Protein AF-A0A9B0T9U9-F1 (afdb_monomer_lite)

pLDDT: mean 72.86, std 25.34, range [30.44, 98.81]

Sequence (276 aa):
MPVQPPSKDTEEMEAEGDSAAEMNGEEEESEEERSGSQTESEEESSEMDDEDYERRRSECVSEMLDLEKQFSELKEKLFRERLSQLRLRLEEVGAERAPEYTEPLGGLQQSLKIRIQVAGIYKGFCLDVIRNKYECELQGAKQHLESEKLLLYDTLQGELQERIQRLEEDRQSLDISSEWWDDKLHARGSSRTWDSLPPSKRKKAPLVSGPYIVYMLQEIDILEDWTAIKKARAAVSPQKRKSDDWQGLCVGGSRQQQRHVLTTSQPDSPLLSAEC

Structure (mmCIF, N/CA/C/O backbone):
data_AF-A0A9B0T9U9-F1
#
_entry.id   AF-A0A9B0T9U9-F1
#
loop_
_atom_site.group_PDB
_atom_site.id
_atom_site.type_symbol
_atom_site.label_atom_id
_atom_site.label_alt_id
_atom_site.label_comp_id
_atom_site.label_asym_id
_atom_site.label_entity_id
_atom_site.label_seq_id
_atom_site.pdbx_PDB_ins_code
_atom_site.Cartn_x
_atom_site.Cartn_y
_atom_site.Cartn_z
_atom_site.occupancy
_atom_site.B_iso_or_equiv
_atom_site.auth_seq_id
_atom_site.auth_comp_id
_atom_site.auth_asym_id
_atom_site.auth_atom_id
_atom_site.pdbx_PDB_model_num
ATOM 1 N N . MET A 1 1 ? 18.845 -7.846 0.704 1.00 42.88 1 MET A N 1
ATOM 2 C CA . MET A 1 1 ? 18.994 -8.920 1.711 1.00 42.88 1 MET A CA 1
ATOM 3 C C . MET A 1 1 ? 17.672 -9.084 2.445 1.00 42.88 1 MET A C 1
ATOM 5 O O . MET A 1 1 ? 17.050 -8.060 2.700 1.00 42.88 1 MET A O 1
ATOM 9 N N . PRO A 1 2 ? 17.209 -10.313 2.719 1.00 51.03 2 PRO A N 1
ATOM 10 C CA . PRO A 1 2 ? 15.943 -10.554 3.396 1.00 51.03 2 PRO A CA 1
ATOM 11 C C . PRO A 1 2 ? 16.152 -10.646 4.912 1.00 51.03 2 PRO A C 1
ATOM 13 O O . PRO A 1 2 ? 17.108 -11.272 5.364 1.00 51.03 2 PRO A O 1
ATOM 16 N N . VAL A 1 3 ? 15.227 -10.088 5.689 1.00 47.41 3 VAL A N 1
ATOM 17 C CA . VAL A 1 3 ? 15.024 -10.485 7.086 1.00 47.41 3 VAL A CA 1
ATOM 18 C C . VAL A 1 3 ? 13.564 -10.901 7.211 1.00 47.41 3 VAL A C 1
ATOM 20 O O . VAL A 1 3 ? 12.657 -10.093 7.026 1.00 47.41 3 VAL A O 1
ATOM 23 N N . GLN A 1 4 ? 13.358 -12.201 7.428 1.00 48.47 4 GLN A N 1
ATOM 24 C CA . GLN A 1 4 ? 12.099 -12.761 7.912 1.00 48.47 4 GLN A CA 1
ATOM 25 C C . GLN A 1 4 ? 11.868 -12.329 9.371 1.00 48.47 4 GLN A C 1
ATOM 27 O O . GLN A 1 4 ? 12.844 -12.173 10.107 1.00 48.47 4 GLN A O 1
ATOM 32 N N . PRO A 1 5 ? 10.608 -12.200 9.818 1.00 55.19 5 PRO A N 1
ATOM 33 C CA . PRO A 1 5 ? 10.278 -12.070 11.234 1.00 55.19 5 PRO A CA 1
ATOM 34 C C . PRO A 1 5 ? 10.285 -13.451 11.920 1.00 55.19 5 PRO A C 1
ATOM 36 O O . PRO A 1 5 ? 9.971 -14.446 11.256 1.00 55.19 5 PRO A O 1
ATOM 39 N N . PRO A 1 6 ? 10.589 -13.550 13.227 1.00 52.50 6 PRO A N 1
ATOM 40 C CA . PRO A 1 6 ? 10.358 -14.778 13.965 1.00 52.50 6 PRO A CA 1
ATOM 41 C C . PRO A 1 6 ? 8.890 -14.898 14.392 1.00 52.50 6 PRO A C 1
ATOM 43 O O . PRO A 1 6 ? 8.179 -13.918 14.623 1.00 52.50 6 PRO A O 1
ATOM 46 N N . SER A 1 7 ? 8.462 -16.151 14.432 1.00 40.12 7 SER A N 1
ATOM 47 C CA . SER A 1 7 ? 7.150 -16.675 14.781 1.00 40.12 7 SER A CA 1
ATOM 48 C C . SER A 1 7 ? 6.860 -16.659 16.286 1.00 40.12 7 SER A C 1
ATOM 50 O O . SER A 1 7 ? 7.767 -16.759 17.103 1.00 40.12 7 SER A O 1
ATOM 52 N N . LYS A 1 8 ? 5.554 -16.573 16.572 1.00 45.25 8 LYS A N 1
ATOM 53 C CA . LYS A 1 8 ? 4.817 -16.850 17.817 1.00 45.25 8 LYS A CA 1
ATOM 54 C C . LYS A 1 8 ? 5.384 -17.966 18.702 1.00 45.25 8 LYS A C 1
ATOM 56 O O . LYS A 1 8 ? 5.626 -19.042 18.174 1.00 45.25 8 LYS A O 1
ATOM 61 N N . ASP A 1 9 ? 5.320 -17.716 20.011 1.00 36.19 9 ASP A N 1
ATOM 62 C CA . ASP A 1 9 ? 4.784 -18.600 21.062 1.00 36.19 9 ASP A CA 1
ATOM 63 C C . ASP A 1 9 ? 4.010 -17.654 22.023 1.00 36.19 9 ASP A C 1
ATOM 65 O O . ASP A 1 9 ? 4.580 -16.668 22.477 1.00 36.19 9 ASP A O 1
ATOM 69 N N . THR A 1 10 ? 2.672 -17.594 22.072 1.00 45.69 10 THR A N 1
ATOM 70 C CA . THR A 1 10 ? 1.731 -18.432 22.851 1.00 45.69 10 THR A CA 1
ATOM 71 C C . THR A 1 10 ? 2.250 -18.902 24.204 1.00 45.69 10 THR A C 1
ATOM 73 O O . THR A 1 10 ? 2.614 -20.060 24.328 1.00 45.69 10 THR A O 1
ATOM 76 N N . GLU A 1 11 ? 2.161 -18.035 25.215 1.00 38.88 11 GLU A N 1
ATOM 77 C CA . GLU A 1 11 ? 1.792 -18.439 26.576 1.00 38.88 11 GLU A CA 1
ATOM 78 C C . GLU A 1 11 ? 0.805 -17.414 27.155 1.00 38.88 11 GLU A C 1
ATOM 80 O O . GLU A 1 11 ? 1.047 -16.208 27.183 1.00 38.88 11 GLU A O 1
ATOM 85 N N . GLU A 1 12 ? -0.363 -17.932 27.517 1.00 46.44 12 GLU A N 1
ATOM 86 C CA . GLU A 1 12 ? -1.408 -17.278 28.289 1.00 46.44 12 GLU A CA 1
ATOM 87 C C . GLU A 1 12 ? -0.956 -17.208 29.751 1.00 46.44 12 GLU A C 1
ATOM 89 O O . GLU A 1 12 ? -0.551 -18.229 30.296 1.00 46.44 12 GLU A O 1
ATOM 94 N N . MET A 1 13 ? -1.069 -16.045 30.395 1.00 41.47 13 MET A N 1
ATOM 95 C CA . MET A 1 13 ? -1.388 -15.943 31.825 1.00 41.47 13 MET A CA 1
ATOM 96 C C . MET A 1 13 ? -1.733 -14.489 32.164 1.00 41.47 13 MET A C 1
ATOM 98 O O . MET A 1 13 ? -0.868 -13.626 32.291 1.00 41.47 13 MET A O 1
ATOM 102 N N . GLU A 1 14 ? -3.033 -14.227 32.287 1.00 42.94 14 GLU A N 1
ATOM 103 C CA . GLU A 1 14 ? -3.563 -13.077 33.012 1.00 42.94 14 GLU A CA 1
ATOM 104 C C . GLU A 1 14 ? -3.467 -13.356 34.517 1.00 42.94 14 GLU A C 1
ATOM 106 O O . GLU A 1 14 ? -3.923 -14.406 34.969 1.00 42.94 14 GLU A O 1
ATOM 111 N N . ALA A 1 15 ? -2.911 -12.422 35.291 1.00 40.62 15 ALA A N 1
ATOM 112 C CA . ALA A 1 15 ? -3.127 -12.324 36.736 1.00 40.62 15 ALA A CA 1
ATOM 113 C C . ALA A 1 15 ? -2.646 -10.953 37.248 1.00 40.62 15 ALA A C 1
ATOM 115 O O . ALA A 1 15 ? -1.583 -10.843 37.850 1.00 40.62 15 ALA A O 1
ATOM 116 N N . GLU A 1 16 ? -3.431 -9.900 37.017 1.00 44.31 16 GLU A N 1
ATOM 117 C CA . GLU A 1 16 ? -3.400 -8.714 37.883 1.00 44.31 16 GLU A CA 1
ATOM 118 C C . GLU A 1 16 ? -4.578 -8.830 38.853 1.00 44.31 16 GLU A C 1
ATOM 120 O O . GLU A 1 16 ? -5.738 -8.633 38.490 1.00 44.31 16 GLU A O 1
ATOM 125 N N . GLY A 1 17 ? -4.262 -9.241 40.079 1.00 37.59 17 GLY A N 1
ATOM 126 C CA . GLY A 1 17 ? -5.168 -9.300 41.216 1.00 37.59 17 GLY A CA 1
ATOM 127 C C . GLY A 1 17 ? -4.555 -8.515 42.365 1.00 37.59 17 GLY A C 1
ATOM 128 O O . GLY A 1 17 ? -3.739 -9.036 43.118 1.00 37.59 17 GLY A O 1
ATOM 129 N N . ASP A 1 18 ? -4.937 -7.249 42.450 1.00 37.16 18 ASP A N 1
ATOM 130 C CA . ASP A 1 18 ? -4.783 -6.382 43.611 1.00 37.16 18 ASP A CA 1
ATOM 131 C C . ASP A 1 18 ? -5.657 -6.915 44.759 1.00 37.16 18 ASP A C 1
ATOM 133 O O . ASP A 1 18 ? -6.859 -7.100 44.555 1.00 37.16 18 ASP A O 1
ATOM 137 N N . SER A 1 19 ? -5.072 -7.220 45.926 1.00 36.84 19 SER A N 1
ATOM 138 C CA . SER A 1 19 ? -5.598 -6.853 47.260 1.00 36.84 19 SER A CA 1
ATOM 139 C C . SER A 1 19 ? -4.939 -7.597 48.438 1.00 36.84 19 SER A C 1
ATOM 141 O O . SER A 1 19 ? -4.747 -8.809 48.428 1.00 36.84 19 SER A O 1
ATOM 143 N N . ALA A 1 20 ? -4.699 -6.804 49.489 1.00 37.38 20 ALA A N 1
ATOM 144 C CA . ALA A 1 20 ? -4.684 -7.146 50.916 1.00 37.38 20 ALA A CA 1
ATOM 145 C C . ALA A 1 20 ? -3.566 -8.065 51.453 1.00 37.38 20 ALA A C 1
ATOM 147 O O . ALA A 1 20 ? -3.723 -9.270 51.627 1.00 37.38 20 ALA A O 1
ATOM 148 N N . ALA A 1 21 ? -2.462 -7.433 51.861 1.00 37.66 21 ALA A N 1
ATOM 149 C CA . ALA A 1 21 ? -1.583 -7.963 52.897 1.00 37.66 21 ALA A CA 1
ATOM 150 C C . ALA A 1 21 ? -2.302 -7.883 54.258 1.00 37.66 21 ALA A C 1
ATOM 152 O O . ALA A 1 21 ? -2.383 -6.814 54.863 1.00 37.66 21 ALA A O 1
ATOM 153 N N . GLU A 1 22 ? -2.852 -9.006 54.716 1.00 40.38 22 GLU A N 1
ATOM 154 C CA . GLU A 1 22 ? -3.359 -9.168 56.079 1.00 40.38 22 GLU A CA 1
ATOM 155 C C . GLU A 1 22 ? -2.189 -9.303 57.067 1.00 40.38 22 GLU A C 1
ATOM 157 O O . GLU A 1 22 ? -1.256 -10.085 56.865 1.00 40.38 22 GLU A O 1
ATOM 162 N N . MET A 1 23 ? -2.245 -8.505 58.137 1.00 40.72 23 MET A N 1
ATOM 163 C CA . MET A 1 23 ? -1.375 -8.590 59.307 1.00 40.72 23 MET A CA 1
ATOM 164 C C . MET A 1 23 ? -1.581 -9.932 60.012 1.00 40.72 23 MET A C 1
ATOM 166 O O . MET A 1 23 ? -2.637 -10.169 60.591 1.00 40.72 23 MET A O 1
ATOM 170 N N . ASN A 1 24 ? -0.550 -10.771 60.039 1.00 35.12 24 ASN A N 1
ATOM 171 C CA . ASN A 1 24 ? -0.479 -11.895 60.964 1.00 35.12 24 ASN A CA 1
ATOM 172 C C . ASN A 1 24 ? 0.176 -11.390 62.261 1.00 35.12 24 ASN A C 1
ATOM 174 O O . ASN A 1 24 ? 1.395 -11.240 62.328 1.00 35.12 24 ASN A O 1
ATOM 178 N N . GLY A 1 25 ? -0.652 -11.006 63.233 1.00 36.59 25 GLY A N 1
ATOM 179 C CA . GLY A 1 25 ? -0.223 -10.652 64.584 1.00 36.59 25 GLY A CA 1
ATOM 180 C C . GLY A 1 25 ? 0.009 -11.922 65.392 1.00 36.59 25 GLY A C 1
ATOM 181 O O . GLY A 1 25 ? -0.940 -12.600 65.771 1.00 36.59 25 GLY A O 1
ATOM 182 N N . GLU A 1 26 ? 1.276 -12.246 65.612 1.00 39.62 26 GLU A N 1
ATOM 183 C CA . GLU A 1 26 ? 1.722 -13.252 66.570 1.00 39.62 26 GLU A CA 1
ATOM 184 C C . GLU A 1 26 ? 1.532 -12.676 67.983 1.00 39.62 26 GLU A C 1
ATOM 186 O O . GLU A 1 26 ? 2.149 -11.666 68.322 1.00 39.62 26 GLU A O 1
ATOM 191 N N . GLU A 1 27 ? 0.675 -13.288 68.802 1.00 39.06 27 GLU A N 1
ATOM 192 C CA . GLU A 1 27 ? 0.626 -13.011 70.241 1.00 39.06 27 GLU A CA 1
ATOM 193 C C . GLU A 1 27 ? 1.085 -14.253 71.010 1.00 39.06 27 GLU A C 1
ATOM 195 O O . GLU A 1 27 ? 0.471 -15.319 70.971 1.00 39.06 27 GLU A O 1
ATOM 200 N N . GLU A 1 28 ? 2.237 -14.068 71.649 1.00 43.47 28 GLU A N 1
ATOM 201 C CA . GLU A 1 28 ? 2.960 -14.972 72.532 1.00 43.47 28 GLU A CA 1
ATOM 202 C C . GLU A 1 28 ? 2.156 -15.328 73.791 1.00 43.47 28 GLU A C 1
ATOM 204 O O . GLU A 1 28 ? 1.554 -14.472 74.446 1.00 43.47 28 GLU A O 1
ATOM 209 N N . GLU A 1 29 ? 2.225 -16.604 74.165 1.00 44.62 29 GLU A N 1
ATOM 210 C CA . GLU A 1 29 ? 1.773 -17.129 75.448 1.00 44.62 29 GLU A CA 1
ATOM 211 C C . GLU A 1 29 ? 2.592 -16.505 76.592 1.00 44.62 29 GLU A C 1
ATOM 213 O O . GLU A 1 29 ? 3.810 -16.652 76.664 1.00 44.62 29 GLU A O 1
ATOM 218 N N . SER A 1 30 ? 1.925 -15.808 77.514 1.00 45.62 30 SER A N 1
ATOM 219 C CA . SER A 1 30 ? 2.515 -15.400 78.793 1.00 45.62 30 SER A CA 1
ATOM 220 C C . SER A 1 30 ? 1.913 -16.230 79.916 1.00 45.62 30 SER A C 1
ATOM 222 O O . SER A 1 30 ? 0.747 -16.062 80.277 1.00 45.62 30 SER A O 1
ATOM 224 N N . GLU A 1 31 ? 2.732 -17.126 80.459 1.00 42.38 31 GLU A N 1
ATOM 225 C CA . GLU A 1 31 ? 2.449 -17.846 81.690 1.00 42.38 31 GLU A CA 1
ATOM 226 C C . GLU A 1 31 ? 2.751 -17.005 82.943 1.00 42.38 31 GLU A C 1
ATOM 228 O O . GLU A 1 31 ? 3.579 -16.093 82.948 1.00 42.38 31 GLU A O 1
ATOM 233 N N . GLU A 1 32 ? 2.098 -17.450 84.014 1.00 43.19 32 GLU A N 1
ATOM 234 C CA . GLU A 1 32 ? 2.469 -17.363 85.425 1.00 43.19 32 GLU A CA 1
ATOM 235 C C . GLU A 1 32 ? 1.871 -16.275 86.344 1.00 43.19 32 GLU A C 1
ATOM 237 O O . GLU A 1 32 ? 2.136 -15.075 86.282 1.00 43.19 32 GLU A O 1
ATOM 242 N N . GLU A 1 33 ? 1.159 -16.843 87.331 1.00 45.47 33 GLU A N 1
ATOM 243 C CA . GLU A 1 33 ? 1.196 -16.538 88.763 1.00 45.47 33 GLU A CA 1
ATOM 244 C C . GLU A 1 33 ? 0.390 -15.332 89.262 1.00 45.47 33 GLU A C 1
ATOM 246 O O . GLU A 1 33 ? 0.851 -14.190 89.307 1.00 45.47 33 GLU A O 1
ATOM 251 N N . ARG A 1 34 ? -0.780 -15.634 89.849 1.00 46.34 34 ARG A N 1
ATOM 252 C CA . ARG A 1 34 ? -1.236 -14.936 91.059 1.00 46.34 34 ARG A CA 1
ATOM 253 C C . ARG A 1 34 ? -2.180 -15.776 91.929 1.00 46.34 34 ARG A C 1
ATOM 255 O O . ARG A 1 34 ? -3.365 -15.898 91.662 1.00 46.34 34 ARG A O 1
ATOM 262 N N . SER A 1 35 ? -1.591 -16.278 93.016 1.00 47.25 35 SER A N 1
ATOM 263 C CA . SER A 1 35 ? -2.027 -16.120 94.413 1.00 47.25 35 SER A CA 1
ATOM 264 C C . SER A 1 35 ? -3.471 -16.486 94.782 1.00 47.25 35 SER A C 1
ATOM 266 O O . SER A 1 35 ? -4.431 -15.794 94.454 1.00 47.25 35 SER A O 1
ATOM 268 N N . GLY A 1 36 ? -3.586 -17.541 95.593 1.00 53.44 36 GLY A N 1
ATOM 269 C CA . GLY A 1 36 ? -4.822 -17.934 96.248 1.00 53.44 36 GLY A CA 1
ATOM 270 C C . GLY A 1 36 ? -5.353 -16.892 97.234 1.00 53.44 36 GLY A C 1
ATOM 271 O O . GLY A 1 36 ? -4.622 -16.327 98.047 1.00 53.44 36 GLY A O 1
ATOM 272 N N . SER A 1 37 ? -6.671 -16.731 97.212 1.00 45.06 37 SER A N 1
ATOM 273 C CA . SER A 1 37 ? -7.447 -16.260 98.349 1.00 45.06 37 SER A CA 1
ATOM 274 C C . SER A 1 37 ? -8.767 -17.027 98.362 1.00 45.06 37 SER A C 1
ATOM 276 O O . SER A 1 37 ? -9.649 -16.800 97.540 1.00 45.06 37 SER A O 1
ATOM 278 N N . GLN A 1 38 ? -8.859 -18.002 99.268 1.00 53.00 38 GLN A N 1
ATOM 279 C CA . GLN A 1 38 ? -10.140 -18.467 99.782 1.00 53.00 38 GLN A CA 1
ATOM 280 C C . GLN A 1 38 ? -10.715 -17.325 100.619 1.00 53.00 38 GLN A C 1
ATOM 28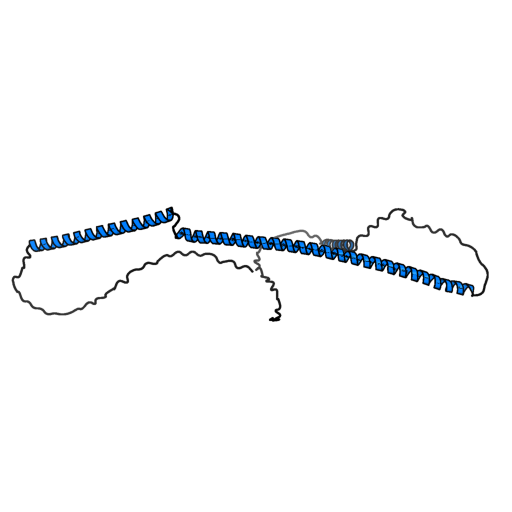2 O O . GLN A 1 38 ? -10.263 -17.075 101.735 1.00 53.00 38 GLN A O 1
ATOM 287 N N . THR A 1 39 ? -11.706 -16.645 100.063 1.00 48.78 39 THR A N 1
ATOM 288 C CA . THR A 1 39 ? -12.697 -15.894 100.825 1.00 48.78 39 THR A CA 1
ATOM 289 C C . THR A 1 39 ? -14.053 -16.274 100.263 1.00 48.78 39 THR A C 1
ATOM 291 O O . THR A 1 39 ? -14.495 -15.761 99.240 1.00 48.78 39 THR A O 1
ATOM 294 N N . GLU A 1 40 ? -14.671 -17.242 100.924 1.00 53.53 40 GLU A N 1
ATOM 295 C CA . GLU A 1 40 ? -16.110 -17.438 100.939 1.00 53.53 40 GLU A CA 1
ATOM 296 C C . GLU A 1 40 ? -16.795 -16.125 101.351 1.00 53.53 40 GLU A C 1
ATOM 298 O O . GLU A 1 40 ? -16.838 -15.749 102.520 1.00 53.53 40 GLU A O 1
ATOM 303 N N . SER A 1 41 ? -17.263 -15.393 100.341 1.00 43.97 41 SER A N 1
ATOM 304 C CA . SER A 1 41 ? -18.265 -14.342 100.462 1.00 43.97 41 SER A CA 1
ATOM 305 C C . SER A 1 41 ? -19.515 -14.832 99.749 1.00 43.97 41 SER A C 1
ATOM 307 O O . SER A 1 41 ? -19.583 -14.904 98.521 1.00 43.97 41 SER A O 1
ATOM 309 N N . GLU A 1 42 ? -20.444 -15.254 100.589 1.00 46.03 42 GLU A N 1
ATOM 310 C CA . GLU A 1 42 ? -21.829 -15.568 100.308 1.00 46.03 42 GLU A CA 1
ATOM 311 C C . GLU A 1 42 ? -22.494 -14.444 99.494 1.00 46.03 42 GLU A C 1
ATOM 313 O O . GLU A 1 42 ? -22.273 -13.261 99.742 1.00 46.03 42 GLU A O 1
ATOM 318 N N . GLU A 1 43 ? -23.332 -14.860 98.545 1.00 47.75 43 GLU A N 1
ATOM 319 C CA . GLU A 1 43 ? -24.490 -14.102 98.066 1.00 47.75 43 GLU A CA 1
ATOM 320 C C . GLU A 1 43 ? -24.224 -12.759 97.360 1.00 47.75 43 GLU A C 1
ATOM 322 O O . GLU A 1 43 ? -24.564 -11.685 97.840 1.00 47.75 43 GLU A O 1
ATOM 327 N N . GLU A 1 44 ? -23.781 -12.843 96.105 1.00 46.00 44 GLU A N 1
ATOM 328 C CA . GLU A 1 44 ? -24.287 -11.947 95.056 1.00 46.00 44 GLU A CA 1
ATOM 329 C C . GLU A 1 44 ? -24.646 -12.786 93.823 1.00 46.00 44 GLU A C 1
ATOM 331 O O . GLU A 1 44 ? -24.074 -12.679 92.740 1.00 46.00 44 GLU A O 1
ATOM 336 N N . SER A 1 45 ? -25.607 -13.695 94.010 1.00 49.75 45 SER A N 1
ATOM 337 C CA . SER A 1 45 ? -26.395 -14.222 92.898 1.00 49.75 45 SER A CA 1
ATOM 338 C C . SER A 1 45 ? -27.221 -13.058 92.358 1.00 49.75 45 SER A C 1
ATOM 340 O O . SER A 1 45 ? -28.374 -12.882 92.744 1.00 49.75 45 SER A O 1
ATOM 342 N N . SER A 1 46 ? -26.605 -12.216 91.523 1.00 50.50 46 SER A N 1
ATOM 343 C CA . SER A 1 46 ? -27.335 -11.272 90.685 1.00 50.50 46 SER A CA 1
ATOM 344 C C . SER A 1 46 ? -28.144 -12.102 89.695 1.00 50.50 46 SER A C 1
ATOM 346 O O . SER A 1 46 ? -27.678 -12.521 88.638 1.00 50.50 46 SER A O 1
ATOM 348 N N . GLU A 1 47 ? -29.354 -12.436 90.123 1.00 55.16 47 GLU A N 1
ATOM 349 C CA . GLU A 1 47 ? -30.455 -12.874 89.287 1.00 55.16 47 GLU A CA 1
ATOM 350 C C . GLU A 1 47 ? -30.631 -11.777 88.232 1.00 55.16 47 GLU A C 1
ATOM 352 O O . GLU A 1 47 ? -31.276 -10.759 88.474 1.00 55.16 47 GLU A O 1
ATOM 357 N N . MET A 1 48 ? -29.909 -11.898 87.110 1.00 61.91 48 MET A N 1
ATOM 358 C CA . MET A 1 48 ? -30.200 -11.086 85.941 1.00 61.91 48 MET A CA 1
ATOM 359 C C . MET A 1 48 ? -31.641 -11.394 85.605 1.00 61.91 48 MET A C 1
ATOM 361 O O . MET A 1 48 ? -31.967 -12.536 85.290 1.00 61.91 48 MET A O 1
ATOM 365 N N . ASP A 1 49 ? -32.467 -10.370 85.748 1.00 76.31 49 ASP A N 1
ATOM 366 C CA . ASP A 1 49 ? -33.873 -10.418 85.421 1.00 76.31 49 ASP A CA 1
ATOM 367 C C . ASP A 1 49 ? -34.024 -11.020 84.017 1.00 76.31 49 ASP A C 1
ATOM 369 O O . ASP A 1 49 ? -33.291 -10.640 83.094 1.00 76.31 49 ASP A O 1
ATOM 373 N N . ASP A 1 50 ? -34.934 -11.979 83.844 1.00 83.75 50 ASP A N 1
ATOM 374 C CA . ASP A 1 50 ? -35.190 -12.607 82.541 1.00 83.75 50 ASP A CA 1
ATOM 375 C C . ASP A 1 50 ? -35.486 -11.526 81.476 1.00 83.75 50 ASP A C 1
ATOM 377 O O . ASP A 1 50 ? -35.109 -11.652 80.307 1.00 83.75 50 ASP A O 1
ATOM 381 N N . GLU A 1 51 ? -36.041 -10.390 81.908 1.00 88.44 51 GLU A N 1
ATOM 382 C CA . GLU A 1 51 ? -36.286 -9.200 81.094 1.00 88.44 51 GLU A CA 1
ATOM 383 C C . GLU A 1 51 ? -35.001 -8.534 80.565 1.00 88.44 51 GLU A C 1
ATOM 385 O O . GLU A 1 51 ? -34.989 -8.030 79.438 1.00 88.44 51 GLU A O 1
ATOM 390 N N . ASP A 1 52 ? -33.893 -8.548 81.312 1.00 91.25 52 ASP A N 1
ATOM 391 C CA . ASP A 1 52 ? -32.593 -8.047 80.842 1.00 91.25 52 ASP A CA 1
ATOM 392 C C . ASP A 1 52 ? -31.972 -8.986 79.794 1.00 91.25 52 ASP A C 1
ATOM 394 O O . ASP A 1 52 ? -31.346 -8.525 78.828 1.00 91.25 52 ASP A O 1
ATOM 398 N N . TYR A 1 53 ? -32.167 -10.301 79.942 1.00 90.62 53 TYR A N 1
ATOM 399 C CA . TYR A 1 53 ? -31.733 -11.290 78.952 1.00 90.62 53 TYR A CA 1
ATOM 400 C C . TYR A 1 53 ? -32.526 -11.157 77.645 1.00 90.62 53 TYR A C 1
ATOM 402 O O . TYR A 1 53 ? -31.952 -11.124 76.549 1.00 90.62 53 TYR A O 1
ATOM 410 N N . GLU A 1 54 ? -33.846 -11.015 77.749 1.00 93.88 54 GLU A N 1
ATOM 411 C CA . GLU A 1 54 ? -34.734 -10.797 76.610 1.00 93.88 54 GLU A CA 1
ATOM 412 C C . GLU A 1 54 ? -34.448 -9.469 75.905 1.00 93.88 54 GLU A C 1
ATOM 414 O O . GLU A 1 54 ? -34.421 -9.432 74.669 1.00 93.88 54 GLU A O 1
ATOM 419 N N . ARG A 1 55 ? -34.124 -8.408 76.659 1.00 95.94 55 ARG A N 1
ATOM 420 C CA . ARG A 1 55 ? -33.704 -7.116 76.098 1.00 95.94 55 ARG A CA 1
ATOM 421 C C . ARG A 1 55 ? -32.450 -7.263 75.239 1.00 95.94 55 ARG A C 1
ATOM 423 O O . ARG A 1 55 ? -32.497 -6.926 74.057 1.00 95.94 55 ARG A O 1
ATOM 430 N N . ARG A 1 56 ? -31.379 -7.871 75.762 1.00 94.88 56 ARG A N 1
ATOM 431 C CA . ARG A 1 56 ? -30.131 -8.107 75.002 1.00 94.88 56 ARG A CA 1
ATOM 432 C C . ARG A 1 56 ? -30.347 -8.965 73.760 1.00 94.88 56 ARG A C 1
ATOM 434 O O . ARG A 1 56 ? -29.777 -8.696 72.704 1.00 94.88 56 ARG A O 1
ATOM 441 N N . ARG A 1 57 ? -31.190 -9.997 73.860 1.00 96.25 57 ARG A N 1
ATOM 442 C CA . ARG A 1 57 ? -31.545 -10.836 72.710 1.00 96.25 57 ARG A CA 1
ATOM 443 C C . ARG A 1 57 ? -32.287 -10.030 71.644 1.00 96.25 57 ARG A C 1
ATOM 445 O O . ARG A 1 57 ? -32.006 -10.197 70.460 1.00 96.25 57 ARG A O 1
ATOM 452 N N . SER A 1 58 ? -33.213 -9.162 72.051 1.00 96.75 58 SER A N 1
ATOM 453 C CA . SER A 1 58 ? -33.961 -8.302 71.131 1.00 96.75 58 SER A CA 1
ATOM 454 C C . SER A 1 58 ? -33.071 -7.263 70.440 1.00 96.75 58 SER A C 1
ATOM 456 O O . SER A 1 58 ? -33.200 -7.077 69.233 1.00 96.75 58 SER A O 1
ATOM 458 N N . GLU A 1 59 ? -32.119 -6.669 71.164 1.00 97.50 59 GL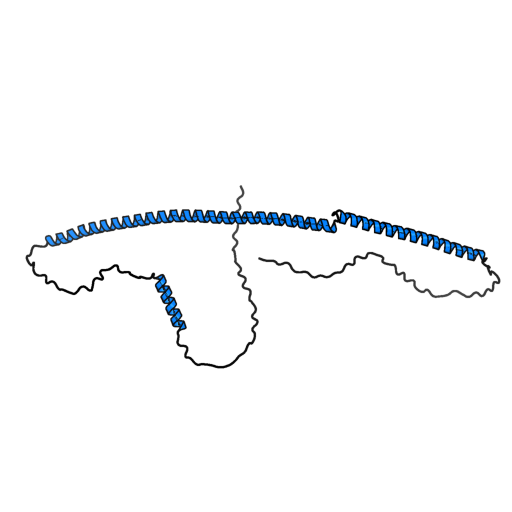U A N 1
ATOM 459 C CA . GLU A 1 59 ? -31.124 -5.731 70.629 1.00 97.50 59 GLU A CA 1
ATOM 460 C C . GLU A 1 59 ? -30.225 -6.420 69.597 1.00 97.50 59 GLU A C 1
ATOM 462 O O . GLU A 1 59 ? -30.124 -5.950 68.467 1.00 97.50 59 GLU A O 1
ATOM 467 N N . CYS A 1 60 ? -29.681 -7.599 69.923 1.00 97.50 60 CYS A N 1
ATOM 468 C CA . CYS A 1 60 ? -28.870 -8.389 68.993 1.00 97.50 60 CYS A CA 1
ATOM 469 C C . CYS A 1 60 ? -29.635 -8.737 67.705 1.00 97.50 60 CYS A C 1
ATOM 471 O O . CYS A 1 60 ? -29.112 -8.584 66.601 1.00 97.50 60 CYS A O 1
ATOM 473 N N . VAL A 1 61 ? -30.895 -9.172 67.820 1.00 97.94 61 VAL A N 1
ATOM 474 C CA . VAL A 1 61 ? -31.736 -9.455 66.645 1.00 97.94 61 VAL A CA 1
ATOM 475 C C . VAL A 1 61 ? -32.020 -8.178 65.850 1.00 97.94 61 VAL A C 1
ATOM 477 O O . VAL A 1 61 ? -31.992 -8.222 64.623 1.00 97.94 61 VAL A O 1
ATOM 480 N N . SER A 1 62 ? -32.262 -7.046 66.515 1.00 98.12 62 SER A N 1
ATOM 481 C CA . SER A 1 62 ? -32.473 -5.753 65.853 1.00 98.12 62 SER A CA 1
ATOM 482 C C . SER A 1 62 ? -31.242 -5.318 65.058 1.00 98.12 62 SER A C 1
ATOM 484 O O . SER A 1 62 ? -31.369 -4.966 63.889 1.00 98.12 62 SER A O 1
ATOM 486 N N . GLU A 1 63 ? -30.051 -5.406 65.650 1.00 98.12 63 GLU A N 1
ATOM 487 C CA . GLU A 1 63 ? -28.790 -5.079 64.976 1.00 98.12 63 GLU A CA 1
ATOM 488 C C . GLU A 1 63 ? -28.537 -5.992 63.771 1.00 98.12 63 GLU A C 1
ATOM 490 O O . GLU A 1 63 ? -28.153 -5.519 62.700 1.00 98.12 63 GLU A O 1
ATOM 495 N N . MET A 1 64 ? -28.809 -7.296 63.902 1.00 98.12 64 MET A N 1
ATOM 496 C CA . MET A 1 64 ? -28.710 -8.234 62.778 1.00 98.12 64 MET A CA 1
ATOM 497 C C . MET A 1 64 ? -29.689 -7.893 61.650 1.00 98.12 64 MET A C 1
ATOM 499 O O . MET A 1 64 ? -29.328 -7.993 60.479 1.00 98.12 64 MET A O 1
ATOM 503 N N . LEU A 1 65 ? -30.913 -7.469 61.974 1.00 98.19 65 LEU A N 1
ATOM 504 C CA . LEU A 1 65 ? -31.894 -7.044 60.972 1.00 98.19 65 LEU A CA 1
ATOM 505 C C . LEU A 1 65 ? -31.460 -5.762 60.254 1.00 98.19 65 LEU A C 1
ATOM 507 O O . LEU A 1 65 ? -31.619 -5.662 59.035 1.00 98.19 65 LEU A O 1
ATOM 511 N N . ASP A 1 66 ? -30.888 -4.803 60.981 1.00 98.56 66 ASP A N 1
ATOM 512 C CA . ASP A 1 66 ? -30.358 -3.573 60.394 1.00 98.56 66 ASP A CA 1
ATOM 513 C C . ASP A 1 66 ? -29.170 -3.861 59.465 1.00 98.56 66 ASP A C 1
ATOM 515 O O . ASP A 1 66 ? -29.108 -3.319 58.356 1.00 98.56 66 ASP A O 1
ATOM 519 N N . LEU A 1 67 ? -28.269 -4.768 59.858 1.00 98.50 67 LEU A N 1
ATOM 520 C CA . LEU A 1 67 ? -27.163 -5.222 59.011 1.00 98.50 67 LEU A CA 1
ATOM 521 C C . LEU A 1 67 ? -27.656 -5.963 57.767 1.00 98.50 67 LEU A C 1
ATOM 523 O O . LEU A 1 67 ? -27.227 -5.640 56.661 1.00 98.50 67 LEU A O 1
ATOM 527 N N . GLU A 1 68 ? -28.581 -6.913 57.910 1.00 98.44 68 GLU A N 1
ATOM 528 C CA . GLU A 1 68 ? -29.157 -7.648 56.776 1.00 98.44 68 GLU A CA 1
ATOM 529 C C . GLU A 1 68 ? -29.815 -6.682 55.780 1.00 98.44 68 GLU A C 1
ATOM 531 O O . GLU A 1 68 ? -29.629 -6.787 54.563 1.00 98.44 68 GLU A O 1
ATOM 536 N N . LYS A 1 69 ? -30.520 -5.664 56.288 1.00 98.56 69 LYS A N 1
ATOM 537 C CA . LYS A 1 69 ? -31.093 -4.606 55.456 1.00 98.56 69 LYS A CA 1
ATOM 538 C C . LYS A 1 69 ? -30.004 -3.847 54.697 1.00 98.56 69 LYS A C 1
ATOM 540 O O . LYS A 1 69 ? -30.108 -3.723 53.476 1.00 98.56 69 LYS A O 1
ATOM 545 N N . GLN A 1 70 ? -28.946 -3.396 55.370 1.00 98.56 70 GLN A N 1
ATOM 546 C CA . GLN A 1 70 ? -27.825 -2.709 54.717 1.00 98.56 70 GLN A CA 1
ATOM 547 C C . GLN A 1 70 ? -27.149 -3.587 53.654 1.00 98.56 70 GLN A C 1
ATOM 549 O O . GLN A 1 70 ? -26.899 -3.120 52.540 1.00 98.56 70 GLN A O 1
ATOM 554 N N . PHE A 1 71 ? -26.915 -4.868 53.949 1.00 98.69 71 PHE A N 1
ATOM 555 C CA . PHE A 1 71 ? -26.367 -5.832 52.995 1.00 98.69 71 PHE A CA 1
ATOM 556 C C . PHE A 1 71 ? -27.268 -6.001 51.772 1.00 98.69 71 PHE A C 1
ATOM 558 O O . PHE A 1 71 ? -26.778 -5.994 50.640 1.00 98.69 71 PHE A O 1
ATOM 565 N N . SER A 1 72 ? -28.582 -6.105 51.972 1.00 98.56 72 SER A N 1
ATOM 566 C CA . SER A 1 72 ? -29.542 -6.234 50.875 1.00 98.56 72 SER A CA 1
ATOM 567 C C . SER A 1 72 ? -29.555 -4.994 49.968 1.00 98.56 72 SER A C 1
ATOM 569 O O . SER A 1 72 ? -29.517 -5.124 48.741 1.00 98.56 72 SER A O 1
ATOM 571 N N . GLU A 1 73 ? -29.497 -3.792 50.550 1.00 98.56 73 GLU A N 1
ATOM 572 C CA . GLU A 1 73 ? -29.439 -2.530 49.808 1.00 98.56 73 GLU A CA 1
ATOM 573 C C . GLU A 1 73 ? -28.124 -2.383 49.032 1.00 98.56 73 GLU A C 1
ATOM 575 O O . GLU A 1 73 ? -28.127 -1.964 47.870 1.00 98.56 73 GLU A O 1
ATOM 580 N N . LEU A 1 74 ? -26.994 -2.738 49.651 1.00 98.69 74 LEU A N 1
ATOM 581 C CA . LEU A 1 74 ? -25.680 -2.731 49.006 1.00 98.69 74 LEU A CA 1
ATOM 582 C C . LEU A 1 74 ? -25.632 -3.715 47.836 1.00 98.69 74 LEU A C 1
ATOM 584 O O . LEU A 1 74 ? -25.188 -3.360 46.743 1.00 98.69 74 LEU A O 1
ATOM 588 N N . LYS A 1 75 ? -26.160 -4.923 48.032 1.00 98.56 75 LYS A N 1
ATOM 589 C CA . LYS A 1 75 ? -26.261 -5.947 46.993 1.00 98.56 75 LYS A CA 1
ATOM 590 C C . LYS A 1 75 ? -27.094 -5.454 45.810 1.00 98.56 75 LYS A C 1
ATOM 592 O O . LYS A 1 75 ? -26.667 -5.578 44.663 1.00 98.56 75 LYS A O 1
ATOM 597 N N . GLU A 1 76 ? -28.254 -4.849 46.062 1.00 98.62 76 GLU A N 1
ATOM 598 C CA . GLU A 1 76 ? -29.108 -4.314 44.997 1.00 98.62 76 GLU A CA 1
ATOM 599 C C . GLU A 1 76 ? -28.435 -3.155 44.242 1.00 98.62 76 GLU A C 1
ATOM 601 O O . GLU A 1 76 ? -28.545 -3.064 43.016 1.00 98.62 76 GLU A O 1
ATOM 606 N N . LYS A 1 77 ? -27.710 -2.274 44.945 1.00 98.62 77 LYS A N 1
ATOM 607 C CA . LYS A 1 77 ? -26.918 -1.198 44.323 1.00 98.62 77 LYS A CA 1
ATOM 608 C C . LYS A 1 77 ? -25.827 -1.764 43.413 1.00 98.62 77 LYS A C 1
ATOM 610 O O . LYS A 1 77 ? -25.761 -1.358 42.254 1.00 98.62 77 LYS A O 1
ATOM 615 N N . LEU A 1 78 ? -25.060 -2.749 43.885 1.00 98.62 78 LEU A N 1
ATOM 616 C CA . LEU A 1 78 ? -24.004 -3.405 43.110 1.00 98.62 78 LEU A CA 1
ATOM 617 C C . LEU A 1 78 ? -24.551 -4.035 41.819 1.00 98.62 78 LEU A C 1
ATOM 619 O O . LEU A 1 78 ? -24.005 -3.825 40.735 1.00 98.62 78 LEU A O 1
ATOM 623 N N . PHE A 1 79 ? -25.668 -4.766 41.904 1.00 98.69 79 PHE A N 1
ATOM 624 C CA . PHE A 1 79 ? -26.290 -5.362 40.719 1.00 98.69 79 PHE A CA 1
ATOM 625 C C . PHE A 1 79 ? -26.828 -4.310 39.745 1.00 98.69 79 PHE A C 1
ATOM 627 O O . PHE A 1 79 ? -26.660 -4.460 38.533 1.00 98.69 79 PHE A O 1
ATOM 634 N N . ARG A 1 80 ? -27.454 -3.237 40.246 1.00 98.75 80 ARG A N 1
ATOM 635 C CA . ARG A 1 80 ? -27.949 -2.137 39.403 1.00 98.75 80 ARG A CA 1
ATOM 636 C C . ARG A 1 80 ? -26.817 -1.418 38.679 1.00 98.75 80 ARG A C 1
ATOM 638 O O . ARG A 1 80 ? -26.954 -1.131 37.487 1.00 98.75 80 ARG A O 1
ATOM 645 N N . GLU A 1 81 ? -25.707 -1.165 39.361 1.00 98.69 81 GLU A N 1
ATOM 646 C CA . GLU A 1 81 ? -24.522 -0.570 38.751 1.00 98.69 81 GLU A CA 1
ATOM 647 C C . GLU A 1 81 ? -23.945 -1.496 37.679 1.00 98.69 81 GLU A C 1
ATOM 649 O O . GLU A 1 81 ? -23.786 -1.085 36.528 1.00 98.69 81 GLU A O 1
ATOM 654 N N . ARG A 1 82 ? -23.731 -2.776 38.009 1.00 98.62 82 ARG A N 1
ATOM 655 C CA . ARG A 1 82 ? -23.186 -3.748 37.059 1.00 98.62 82 ARG A CA 1
ATOM 656 C C . ARG A 1 82 ? -24.057 -3.889 35.813 1.00 98.62 82 ARG A C 1
ATOM 658 O O . ARG A 1 82 ? -23.542 -3.908 34.696 1.00 98.62 82 ARG A O 1
ATOM 665 N N . LEU A 1 83 ? -25.376 -3.949 35.982 1.00 98.62 83 LEU A N 1
ATOM 666 C CA . LEU A 1 83 ? -26.317 -3.999 34.865 1.00 98.62 83 LEU A CA 1
ATOM 667 C C . LEU A 1 83 ? -26.255 -2.727 34.008 1.00 98.62 83 LEU A C 1
ATOM 669 O O . LEU A 1 83 ? -26.357 -2.809 32.786 1.00 98.62 83 LEU A O 1
ATOM 673 N N . SER A 1 84 ? -26.066 -1.561 34.628 1.00 98.69 84 SER A N 1
ATOM 674 C CA . SER A 1 84 ? -25.930 -0.286 33.914 1.00 98.69 84 SER A CA 1
ATOM 675 C C . SER A 1 84 ? -24.637 -0.227 33.099 1.00 98.69 84 SER A C 1
ATOM 677 O O . SER A 1 84 ? -24.685 0.149 31.931 1.00 98.69 84 SER A O 1
ATOM 679 N N . GLN A 1 85 ? -23.511 -0.687 33.657 1.00 98.44 85 GLN A N 1
ATOM 680 C CA . GLN A 1 85 ? -22.244 -0.814 32.925 1.00 98.44 85 GLN A CA 1
ATOM 681 C C . GLN A 1 85 ? -22.393 -1.725 31.695 1.00 98.44 85 GLN A C 1
ATOM 683 O O . GLN A 1 85 ? -21.943 -1.381 30.605 1.00 98.44 85 GLN A O 1
ATOM 688 N N . LEU A 1 86 ? -23.056 -2.877 31.852 1.00 98.31 86 LEU A N 1
ATOM 689 C CA . LEU A 1 86 ? -23.285 -3.816 30.748 1.00 98.31 86 LEU A CA 1
ATOM 690 C C . LEU A 1 86 ? -24.197 -3.230 29.666 1.00 98.31 86 LEU A C 1
ATOM 692 O O . LEU A 1 86 ? -23.921 -3.400 28.481 1.00 98.31 86 LEU A O 1
ATOM 696 N N . ARG A 1 87 ? -25.261 -2.521 30.057 1.00 98.25 87 ARG A N 1
ATOM 697 C CA . ARG A 1 87 ? -26.147 -1.824 29.114 1.00 98.25 87 ARG A CA 1
ATOM 698 C C . ARG A 1 87 ? -25.404 -0.747 28.330 1.00 98.25 87 ARG A C 1
ATOM 700 O O . ARG A 1 87 ? -25.609 -0.655 27.127 1.00 98.25 87 ARG A O 1
ATOM 707 N N . LEU A 1 88 ? -24.535 0.022 28.990 1.00 97.94 88 LEU A N 1
ATOM 708 C CA . LEU A 1 88 ? -23.719 1.038 28.327 1.00 97.94 88 LEU A CA 1
ATOM 709 C C . LEU A 1 88 ? -22.790 0.408 27.283 1.00 97.94 88 LEU A C 1
ATOM 711 O O . LEU A 1 88 ? -22.818 0.824 26.132 1.00 97.94 88 LEU A O 1
ATOM 715 N N . ARG A 1 89 ? -22.045 -0.643 27.652 1.00 97.06 89 ARG A N 1
ATOM 716 C CA . ARG A 1 89 ? -21.172 -1.358 26.705 1.00 97.06 89 ARG A CA 1
ATOM 717 C C . ARG A 1 89 ? -21.950 -1.944 25.527 1.00 97.06 89 ARG A C 1
ATOM 719 O O . ARG A 1 89 ? -21.499 -1.866 24.391 1.00 97.06 89 ARG A O 1
ATOM 726 N N . LEU A 1 90 ? -23.133 -2.509 25.778 1.00 97.75 90 LEU A N 1
ATOM 727 C CA . LEU A 1 90 ? -23.992 -3.033 24.715 1.00 97.75 90 LEU A CA 1
ATOM 728 C C . LEU A 1 90 ? -24.439 -1.928 23.745 1.00 97.75 90 LEU A C 1
ATOM 730 O O . LEU A 1 90 ? -24.432 -2.146 22.537 1.00 97.75 90 LEU A O 1
ATOM 734 N N . GLU A 1 91 ? -24.793 -0.750 24.261 1.00 98.12 91 GLU A N 1
ATOM 735 C CA . GLU A 1 91 ? -25.150 0.418 23.448 1.00 98.12 91 GLU A CA 1
ATOM 736 C C . GLU A 1 91 ? -23.949 0.935 22.641 1.00 98.12 91 GLU A C 1
ATOM 738 O O . GLU A 1 91 ? -24.086 1.251 21.464 1.00 98.12 91 GLU A O 1
ATOM 743 N N . GLU A 1 92 ? -22.752 0.988 23.233 1.00 97.69 92 GLU A N 1
ATOM 744 C CA . GLU A 1 92 ? -21.519 1.385 22.539 1.00 97.69 92 GLU A CA 1
ATOM 745 C C . GLU A 1 92 ? -21.181 0.444 21.381 1.00 97.69 92 GLU A C 1
ATOM 747 O O . GLU A 1 92 ? -20.822 0.909 20.296 1.00 97.69 92 GLU A O 1
ATOM 752 N N . VAL A 1 93 ? -21.331 -0.866 21.588 1.00 97.25 93 VAL A N 1
ATOM 753 C CA . VAL A 1 93 ? -21.159 -1.875 20.535 1.00 97.25 93 VAL A CA 1
ATOM 754 C C . VAL A 1 93 ? -22.247 -1.733 19.471 1.00 97.25 93 VAL A C 1
ATOM 756 O O . VAL A 1 93 ? -21.931 -1.692 18.284 1.00 97.25 93 VAL A O 1
ATOM 759 N N . GLY A 1 94 ? -23.515 -1.607 19.874 1.00 96.12 94 GLY A N 1
ATOM 760 C CA . GLY A 1 94 ? -24.647 -1.445 18.956 1.00 96.12 94 GLY A CA 1
ATOM 761 C C . GLY A 1 94 ? -24.578 -0.163 18.122 1.00 96.12 94 GLY A C 1
ATOM 762 O O . GLY A 1 94 ? -25.021 -0.148 16.978 1.00 96.12 94 GLY A O 1
ATOM 763 N N . ALA A 1 95 ? -23.975 0.892 18.667 1.00 97.50 95 ALA A N 1
ATOM 764 C CA . ALA A 1 95 ? -23.730 2.152 17.978 1.00 97.50 95 ALA A CA 1
ATOM 765 C C . ALA A 1 95 ? -22.384 2.200 17.232 1.00 97.50 95 ALA A C 1
ATOM 767 O O . ALA A 1 95 ? -22.003 3.275 16.766 1.00 97.50 95 ALA A O 1
ATOM 768 N N . GLU A 1 96 ? -21.657 1.080 17.149 1.00 95.62 96 GLU A N 1
ATOM 769 C CA . GLU A 1 96 ? -20.354 0.958 16.477 1.00 95.62 96 GLU A CA 1
ATOM 770 C C . GLU A 1 96 ? -19.280 1.929 17.013 1.00 95.62 96 GLU A C 1
ATOM 772 O O . GLU A 1 96 ? -18.376 2.347 16.291 1.00 95.62 96 GLU A O 1
ATOM 777 N N . ARG A 1 97 ? -19.365 2.306 18.294 1.00 95.94 97 ARG A N 1
ATOM 778 C CA . ARG A 1 97 ? -18.425 3.223 18.968 1.00 95.94 97 ARG A CA 1
ATOM 779 C C . ARG A 1 97 ? -17.516 2.539 19.983 1.00 95.94 97 ARG A C 1
ATOM 781 O O . ARG A 1 97 ? -16.690 3.211 20.593 1.00 95.94 97 ARG A O 1
ATOM 788 N N . ALA A 1 98 ? -17.658 1.230 20.170 1.00 97.12 98 ALA A N 1
ATOM 789 C CA . ALA A 1 98 ? -16.831 0.479 21.103 1.00 97.12 98 ALA A CA 1
ATOM 790 C C . ALA A 1 98 ? -15.330 0.610 20.734 1.00 97.12 98 ALA A C 1
ATOM 792 O O . ALA A 1 98 ? -14.934 0.251 19.613 1.00 97.12 98 ALA A O 1
ATOM 793 N N . PRO A 1 99 ? -14.483 1.144 21.637 1.00 95.50 99 PRO A N 1
ATOM 794 C CA . PRO A 1 99 ? -13.084 1.474 21.343 1.00 95.50 99 PRO A CA 1
ATOM 795 C C . PRO A 1 99 ? -12.261 0.233 20.983 1.00 95.50 99 PRO A C 1
ATOM 797 O O . PRO A 1 99 ? -11.492 0.254 20.025 1.00 95.50 99 PRO A O 1
ATOM 800 N N . GLU A 1 100 ? -12.528 -0.884 21.663 1.00 95.38 100 GLU A N 1
ATOM 801 C CA . GLU A 1 100 ? -11.900 -2.193 21.439 1.00 95.38 100 GLU A CA 1
ATOM 802 C C . GLU A 1 100 ? -11.996 -2.716 19.993 1.00 95.38 100 GLU A C 1
ATOM 804 O O . GLU A 1 100 ? -11.142 -3.489 19.562 1.00 95.38 100 GLU A O 1
ATOM 809 N N . TYR A 1 101 ? -12.987 -2.266 19.217 1.00 96.19 101 TYR A N 1
ATOM 810 C CA . TYR A 1 101 ? -13.138 -2.620 17.801 1.00 96.19 101 TYR A CA 1
ATOM 811 C C . TYR A 1 101 ? -12.766 -1.472 16.859 1.00 96.19 101 TYR A C 1
ATOM 813 O O . TYR A 1 101 ? -12.162 -1.694 15.805 1.00 96.19 101 TYR A O 1
ATOM 821 N N . THR A 1 102 ? -13.122 -0.241 17.225 1.00 97.75 102 THR A N 1
ATOM 822 C CA . THR A 1 102 ? -12.916 0.940 16.375 1.00 97.75 102 THR A CA 1
ATOM 823 C C . THR A 1 102 ? -11.447 1.334 16.248 1.00 97.75 102 THR A C 1
ATOM 825 O O . THR A 1 102 ? -11.024 1.721 15.157 1.00 97.75 102 THR A O 1
ATOM 828 N N . GLU A 1 103 ? -10.636 1.178 17.296 1.00 97.81 103 GLU A N 1
ATOM 829 C CA . GLU A 1 103 ? -9.199 1.462 17.228 1.00 97.81 103 GLU A CA 1
ATOM 830 C C . GLU A 1 103 ? -8.457 0.514 16.262 1.00 97.81 103 GLU A C 1
ATOM 832 O O . GLU A 1 103 ? -7.806 1.011 15.330 1.00 97.81 103 GLU A O 1
ATOM 837 N N . PRO A 1 104 ? -8.592 -0.831 16.364 1.00 98.12 104 PRO A N 1
ATOM 838 C CA . PRO A 1 104 ? -8.030 -1.744 15.369 1.00 98.12 104 PRO A CA 1
ATOM 839 C C . PRO A 1 104 ? -8.534 -1.477 13.947 1.00 98.12 104 PRO A C 1
ATOM 841 O O . PRO A 1 104 ? -7.756 -1.543 12.989 1.00 98.12 104 PRO A O 1
ATOM 844 N N . LEU A 1 105 ? -9.820 -1.138 13.793 1.00 97.69 105 LEU A N 1
ATOM 845 C CA . LEU A 1 105 ? -10.397 -0.778 12.498 1.00 97.69 105 LEU A CA 1
ATOM 846 C C . LEU A 1 105 ? -9.722 0.468 11.908 1.00 97.69 105 LEU A C 1
ATOM 848 O O . LEU A 1 105 ? -9.357 0.465 10.730 1.00 97.69 105 LEU A O 1
ATOM 852 N N . GLY A 1 106 ? -9.496 1.504 12.717 1.00 98.12 106 GLY A N 1
ATOM 853 C CA . GLY A 1 106 ? -8.762 2.701 12.312 1.00 98.12 106 GLY A CA 1
ATOM 854 C C . GLY A 1 106 ? -7.336 2.378 11.858 1.00 98.12 106 GLY A C 1
ATOM 855 O O . GLY A 1 106 ? -6.898 2.846 10.803 1.00 98.12 106 GLY A O 1
ATOM 856 N N . GLY A 1 107 ? -6.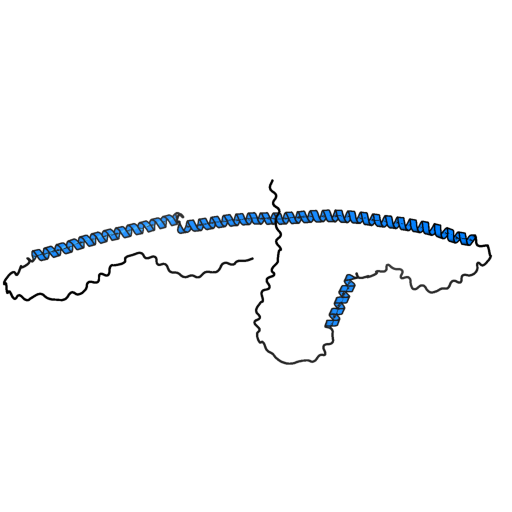633 1.505 12.585 1.00 98.38 107 GLY A N 1
ATOM 857 C CA . GLY A 1 107 ? -5.306 1.019 12.192 1.00 98.38 107 GLY A CA 1
ATOM 858 C C . GLY A 1 107 ? -5.311 0.289 10.842 1.00 98.38 107 GLY A C 1
ATOM 859 O O . GLY A 1 107 ? -4.467 0.549 9.977 1.00 98.38 107 GLY A O 1
ATOM 860 N N . LEU A 1 108 ? -6.301 -0.577 10.604 1.00 98.44 108 LEU A N 1
ATOM 861 C CA . LEU A 1 108 ? -6.469 -1.275 9.325 1.00 98.44 108 LEU A CA 1
ATOM 862 C C . LEU A 1 108 ? -6.766 -0.310 8.170 1.00 98.44 108 LEU A C 1
ATOM 864 O O . LEU A 1 108 ? -6.177 -0.441 7.094 1.00 98.44 108 LEU A O 1
ATOM 868 N N . GLN A 1 109 ? -7.627 0.685 8.386 1.00 98.50 109 GLN A N 1
ATOM 869 C CA . GLN A 1 109 ? -7.937 1.715 7.390 1.00 98.50 109 GLN A CA 1
ATOM 870 C C . GLN A 1 109 ? -6.697 2.540 7.018 1.00 98.50 109 GLN A C 1
ATOM 872 O O . GLN A 1 109 ? -6.455 2.810 5.837 1.00 98.50 109 GLN A O 1
ATOM 877 N N . GLN A 1 110 ? -5.867 2.894 8.001 1.00 98.69 110 GLN A N 1
ATOM 878 C CA . GLN A 1 110 ? -4.590 3.565 7.755 1.00 98.69 110 GLN A CA 1
ATOM 879 C C . GLN A 1 110 ? -3.631 2.674 6.955 1.00 98.69 110 GLN A C 1
ATOM 881 O O . GLN A 1 110 ? -3.063 3.125 5.958 1.00 98.69 110 GLN A O 1
ATOM 886 N N . SER A 1 111 ? -3.505 1.395 7.324 1.00 98.69 111 SER A N 1
ATOM 887 C CA . SER A 1 111 ? -2.681 0.424 6.591 1.00 98.69 111 SER A CA 1
ATOM 888 C C . SER A 1 111 ? -3.120 0.285 5.130 1.00 98.69 111 SER A C 1
ATOM 890 O O . SER A 1 111 ? -2.286 0.315 4.222 1.00 98.69 111 SER A O 1
ATOM 892 N N . LEU A 1 112 ? -4.430 0.207 4.880 1.00 98.62 112 LEU A N 1
ATOM 893 C CA . LEU A 1 112 ? -4.995 0.174 3.532 1.00 98.62 112 LEU A CA 1
ATOM 894 C C . LEU A 1 112 ? -4.603 1.420 2.729 1.00 98.62 112 LEU A C 1
ATOM 896 O O . LEU A 1 112 ? -4.120 1.299 1.601 1.00 98.62 112 LEU A O 1
ATOM 900 N N . LYS A 1 113 ? -4.760 2.613 3.314 1.00 98.81 113 LYS A N 1
ATOM 901 C CA . LYS A 1 113 ? -4.393 3.880 2.668 1.00 98.81 113 LYS A CA 1
ATOM 902 C C . LYS A 1 113 ? -2.913 3.908 2.287 1.00 98.81 113 LYS A C 1
ATOM 904 O O . LYS A 1 113 ? -2.586 4.261 1.154 1.00 98.81 113 LYS A O 1
ATOM 909 N N . ILE A 1 114 ? -2.033 3.480 3.193 1.00 98.75 114 ILE A N 1
ATOM 910 C CA . ILE A 1 114 ? -0.588 3.395 2.942 1.00 98.75 114 ILE A CA 1
ATOM 911 C C . ILE A 1 114 ? -0.299 2.411 1.803 1.00 98.75 114 ILE A C 1
ATOM 913 O O . ILE A 1 114 ? 0.433 2.752 0.876 1.00 98.75 114 ILE A O 1
ATOM 917 N N . ARG A 1 115 ? -0.904 1.216 1.808 1.00 98.75 115 ARG A N 1
ATOM 918 C CA . ARG A 1 115 ? -0.706 0.221 0.738 1.00 98.75 115 ARG A CA 1
ATOM 919 C C . ARG A 1 115 ? -1.108 0.758 -0.633 1.00 98.75 115 ARG A C 1
ATOM 921 O O . ARG A 1 115 ? -0.375 0.551 -1.596 1.00 98.75 115 ARG A O 1
ATOM 928 N N . ILE A 1 116 ? -2.233 1.468 -0.720 1.00 98.75 116 ILE A N 1
ATOM 929 C CA . ILE A 1 116 ? -2.688 2.094 -1.970 1.00 98.75 116 ILE A CA 1
ATOM 930 C C . ILE A 1 116 ? -1.682 3.152 -2.441 1.00 98.75 116 ILE A C 1
ATOM 932 O O . ILE A 1 116 ? -1.324 3.172 -3.618 1.00 98.75 116 ILE A O 1
ATOM 936 N N . GLN A 1 117 ? -1.190 4.003 -1.535 1.00 98.75 117 GLN A N 1
ATOM 937 C CA . GLN A 1 117 ? -0.194 5.026 -1.868 1.00 98.75 117 GLN A CA 1
ATOM 938 C C . GLN A 1 117 ? 1.112 4.407 -2.372 1.00 98.75 117 GLN A C 1
ATOM 940 O O . GLN A 1 117 ? 1.599 4.784 -3.437 1.00 98.75 117 GLN A O 1
ATOM 945 N N . VAL A 1 118 ? 1.644 3.415 -1.654 1.00 98.81 118 VAL A N 1
ATOM 946 C CA . VAL A 1 118 ? 2.869 2.703 -2.042 1.00 98.81 118 VAL A CA 1
ATOM 947 C C . VAL A 1 118 ? 2.696 2.021 -3.398 1.00 98.81 118 VAL A C 1
ATOM 949 O O . VAL A 1 118 ? 3.566 2.148 -4.256 1.00 98.81 118 VAL A O 1
ATOM 952 N N . ALA A 1 119 ? 1.562 1.355 -3.637 1.00 98.75 119 ALA A N 1
ATOM 953 C CA . ALA A 1 119 ? 1.265 0.742 -4.930 1.00 98.75 119 ALA A CA 1
ATOM 954 C C . ALA A 1 119 ? 1.191 1.782 -6.064 1.00 98.75 119 ALA A C 1
ATOM 956 O O . ALA A 1 119 ? 1.677 1.526 -7.167 1.00 98.75 119 ALA A O 1
ATOM 957 N N . GLY A 1 120 ? 0.630 2.965 -5.794 1.00 98.75 120 GLY A N 1
ATOM 958 C CA . GLY A 1 120 ? 0.594 4.081 -6.739 1.00 98.75 120 GLY A CA 1
ATOM 959 C C . GLY A 1 120 ? 1.990 4.589 -7.107 1.00 98.75 120 GLY A C 1
ATOM 960 O O . GLY A 1 120 ? 2.299 4.725 -8.290 1.00 98.75 120 GLY A O 1
ATOM 961 N N . ILE A 1 121 ? 2.851 4.800 -6.108 1.00 98.81 121 ILE A N 1
ATOM 962 C CA . ILE A 1 121 ? 4.247 5.220 -6.306 1.00 98.81 121 ILE A CA 1
ATOM 963 C C . ILE A 1 121 ? 5.022 4.154 -7.088 1.00 98.81 121 ILE A C 1
ATOM 965 O O . ILE A 1 121 ? 5.698 4.469 -8.065 1.00 98.81 121 ILE A O 1
ATOM 969 N N . TYR A 1 122 ? 4.878 2.884 -6.704 1.00 98.81 122 TYR A N 1
ATOM 970 C CA . TYR A 1 122 ? 5.522 1.765 -7.387 1.00 98.81 122 TYR A CA 1
ATOM 971 C C . TYR A 1 122 ? 5.119 1.692 -8.864 1.00 98.81 122 TYR A C 1
ATOM 973 O O . TYR A 1 122 ? 5.979 1.589 -9.736 1.00 98.81 122 TYR A O 1
ATOM 981 N N . LYS A 1 123 ? 3.820 1.831 -9.161 1.00 98.75 123 LYS A N 1
ATOM 982 C CA . LYS A 1 123 ? 3.323 1.908 -10.539 1.00 98.75 123 LYS A CA 1
ATOM 983 C C . LYS A 1 123 ? 3.960 3.072 -11.304 1.00 98.75 123 LYS A C 1
ATOM 985 O O . LYS A 1 123 ? 4.323 2.886 -12.462 1.00 98.75 123 LYS A O 1
ATOM 990 N N . GLY A 1 124 ? 4.104 4.237 -10.669 1.00 98.75 124 GLY A N 1
ATOM 991 C CA . GLY A 1 124 ? 4.808 5.390 -11.239 1.00 98.75 124 GLY A CA 1
ATOM 992 C C . GLY A 1 124 ? 6.231 5.030 -11.668 1.00 98.75 124 GLY A C 1
ATOM 993 O O . GLY A 1 124 ? 6.562 5.148 -12.844 1.00 98.75 124 GLY A O 1
ATOM 994 N N . PHE A 1 125 ? 7.021 4.454 -10.758 1.00 98.81 125 PHE A N 1
ATOM 995 C CA . PHE A 1 125 ? 8.382 4.016 -11.074 1.00 98.81 125 PHE A CA 1
ATOM 996 C C . PHE A 1 125 ? 8.440 2.959 -12.180 1.00 98.81 125 PHE A C 1
ATOM 998 O O . PHE A 1 125 ? 9.318 3.021 -13.037 1.00 98.81 125 PHE A O 1
ATOM 1005 N N . CYS A 1 126 ? 7.508 2.003 -12.214 1.00 98.75 126 CYS A N 1
ATOM 1006 C CA . CYS A 1 126 ? 7.451 1.031 -13.306 1.00 98.75 126 CYS A CA 1
ATOM 1007 C C . CYS A 1 126 ? 7.242 1.706 -14.669 1.00 98.75 126 CYS A C 1
ATOM 1009 O O . CYS A 1 126 ? 7.887 1.320 -15.643 1.00 98.75 126 CYS A O 1
ATOM 1011 N N . LEU A 1 127 ? 6.365 2.712 -14.744 1.00 98.81 127 LEU A N 1
ATOM 1012 C CA . LEU A 1 127 ? 6.129 3.464 -15.977 1.00 98.81 127 LEU A CA 1
ATOM 1013 C C . LEU A 1 127 ? 7.359 4.271 -16.393 1.00 98.81 127 LEU A C 1
ATOM 1015 O O . LEU A 1 127 ? 7.695 4.288 -17.576 1.00 98.81 127 LEU A O 1
ATOM 1019 N N . ASP A 1 128 ? 8.057 4.885 -15.442 1.00 98.81 128 ASP A N 1
ATOM 1020 C CA . ASP A 1 128 ? 9.275 5.643 -15.732 1.00 98.81 128 ASP A CA 1
ATOM 1021 C C . ASP A 1 128 ? 10.409 4.732 -16.212 1.00 98.81 128 ASP A C 1
ATOM 1023 O O . ASP A 1 128 ? 11.087 5.055 -17.182 1.00 98.81 128 ASP A O 1
ATOM 1027 N N . VAL A 1 129 ? 10.557 3.536 -15.635 1.00 98.81 129 VAL A N 1
ATOM 1028 C CA . VAL A 1 129 ? 11.510 2.531 -16.134 1.00 98.81 129 VAL A CA 1
ATOM 1029 C C . VAL A 1 129 ? 11.187 2.120 -17.572 1.00 98.81 129 VAL A C 1
ATOM 1031 O O . VAL A 1 129 ? 12.099 2.007 -18.390 1.00 98.81 129 VAL A O 1
ATOM 1034 N N . ILE A 1 130 ? 9.912 1.889 -17.896 1.00 98.81 130 ILE A N 1
ATOM 1035 C CA . ILE A 1 130 ? 9.494 1.540 -19.263 1.00 98.81 130 ILE A CA 1
ATOM 1036 C C . ILE A 1 130 ? 9.809 2.688 -20.226 1.00 98.81 130 ILE A C 1
ATOM 1038 O O . ILE A 1 130 ? 10.374 2.453 -21.292 1.00 98.81 130 ILE A O 1
ATOM 1042 N N . ARG A 1 131 ? 9.487 3.924 -19.835 1.00 98.81 131 ARG A N 1
ATOM 1043 C CA . ARG A 1 131 ? 9.756 5.122 -20.632 1.00 98.81 131 ARG A CA 1
ATOM 1044 C C . ARG A 1 131 ? 11.247 5.296 -20.901 1.00 98.81 131 ARG A C 1
ATOM 1046 O O . ARG A 1 131 ? 11.633 5.441 -22.053 1.00 98.81 131 ARG A O 1
ATOM 1053 N N . ASN A 1 132 ? 12.075 5.182 -19.866 1.00 98.75 132 ASN A N 1
ATOM 1054 C CA . ASN A 1 132 ? 13.523 5.319 -19.991 1.00 98.75 132 ASN A CA 1
ATOM 1055 C C . ASN A 1 132 ? 14.109 4.248 -20.919 1.00 98.75 132 ASN A C 1
ATOM 1057 O O . ASN A 1 132 ? 14.932 4.564 -21.769 1.00 98.75 132 ASN A O 1
ATOM 1061 N N . LYS A 1 133 ? 13.659 2.988 -20.811 1.00 98.75 133 LYS A N 1
ATOM 1062 C CA . LYS A 1 133 ? 14.085 1.921 -21.735 1.00 98.75 133 LYS A CA 1
ATOM 1063 C C . LYS A 1 133 ? 13.739 2.258 -23.181 1.00 98.75 133 LYS A C 1
ATOM 1065 O O . LYS A 1 133 ? 14.605 2.173 -24.044 1.00 98.75 133 LYS A O 1
ATOM 1070 N N . TYR A 1 134 ? 12.500 2.683 -23.420 1.00 98.75 134 TYR A N 1
ATOM 1071 C CA . TYR A 1 134 ? 12.044 3.094 -24.743 1.00 98.75 134 TYR A CA 1
ATOM 1072 C C . TYR A 1 134 ? 12.873 4.261 -25.304 1.00 98.75 134 TYR A C 1
ATOM 1074 O O . TYR A 1 134 ? 13.295 4.225 -26.458 1.00 98.75 134 TYR A O 1
ATOM 1082 N N . GLU A 1 135 ? 13.148 5.281 -24.492 1.00 98.81 135 GLU A N 1
ATOM 1083 C CA . GLU A 1 135 ? 13.948 6.439 -24.899 1.00 98.81 135 GLU A CA 1
ATOM 1084 C C . GLU A 1 135 ? 15.400 6.052 -25.215 1.00 98.81 135 GLU A C 1
ATOM 1086 O O . GLU A 1 135 ? 15.932 6.470 -26.247 1.00 98.81 135 GLU A O 1
ATOM 1091 N N . CYS A 1 136 ? 16.019 5.201 -24.390 1.00 98.69 136 CYS A N 1
ATOM 1092 C CA . CYS A 1 136 ? 17.364 4.686 -24.638 1.00 98.69 136 CYS A CA 1
ATOM 1093 C C . CYS A 1 136 ? 17.437 3.839 -25.915 1.00 98.69 136 CYS A C 1
ATOM 1095 O O . CYS A 1 136 ? 18.378 3.999 -26.689 1.00 98.69 136 CYS A O 1
ATOM 1097 N N . GLU A 1 137 ? 16.455 2.969 -26.169 1.00 98.69 137 GLU A N 1
ATOM 1098 C CA . GLU A 1 137 ? 16.388 2.177 -27.405 1.00 98.69 137 GLU A CA 1
ATOM 1099 C C . GLU A 1 137 ? 16.236 3.073 -28.637 1.00 98.69 137 GLU A C 1
ATOM 1101 O O . GLU A 1 137 ? 16.952 2.900 -29.626 1.00 98.69 137 GLU A O 1
ATOM 1106 N N . LEU A 1 138 ? 15.358 4.077 -28.567 1.00 98.69 138 LEU A N 1
ATOM 1107 C CA . LEU A 1 138 ? 15.164 5.037 -29.649 1.00 98.69 138 LEU A CA 1
ATOM 1108 C C . LEU A 1 138 ? 16.449 5.820 -29.941 1.00 98.69 138 LEU A C 1
ATOM 1110 O O . LEU A 1 138 ? 16.793 6.040 -31.104 1.00 98.69 138 LEU A O 1
ATOM 1114 N N . GLN A 1 139 ? 17.157 6.253 -28.897 1.00 98.69 139 GLN A N 1
ATOM 1115 C CA . GLN A 1 139 ? 18.434 6.943 -29.042 1.00 98.69 139 GLN A CA 1
ATOM 1116 C C . GLN A 1 139 ? 19.508 6.020 -29.626 1.00 98.69 139 GLN A C 1
ATOM 1118 O O . GLN A 1 139 ? 20.194 6.417 -30.568 1.00 98.69 139 GLN A O 1
ATOM 1123 N N . GLY A 1 140 ? 19.619 4.789 -29.122 1.00 98.62 140 GLY A N 1
ATOM 1124 C CA . GLY A 1 140 ? 20.569 3.796 -29.619 1.00 98.62 140 GLY A CA 1
ATOM 1125 C C . GLY A 1 140 ? 20.353 3.481 -31.098 1.00 98.62 140 GLY A C 1
ATOM 1126 O O . GLY A 1 140 ? 21.308 3.484 -31.870 1.00 98.62 140 GLY A O 1
ATOM 1127 N N . ALA A 1 141 ? 19.100 3.308 -31.529 1.00 98.69 141 ALA A N 1
ATOM 1128 C CA . ALA A 1 141 ? 18.767 3.062 -32.931 1.00 98.69 141 ALA A CA 1
ATOM 1129 C C . ALA A 1 141 ? 19.147 4.241 -33.845 1.00 98.69 141 ALA A C 1
ATOM 1131 O O . ALA A 1 141 ? 19.680 4.031 -34.934 1.00 98.69 141 ALA A O 1
ATOM 1132 N N . LYS A 1 142 ? 18.912 5.482 -33.398 1.00 98.75 142 LYS A N 1
ATOM 1133 C CA . LYS A 1 142 ? 19.301 6.689 -34.147 1.00 98.75 142 LYS A CA 1
ATOM 1134 C C . LYS A 1 1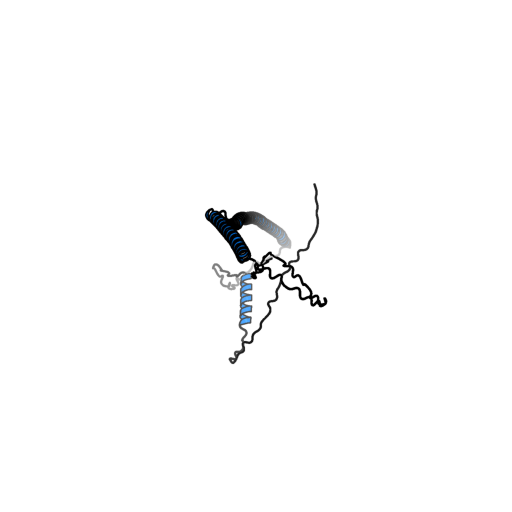42 ? 20.816 6.796 -34.298 1.00 98.75 142 LYS A C 1
ATOM 1136 O O . LYS A 1 142 ? 21.299 6.965 -35.411 1.00 98.75 142 LYS A O 1
ATOM 1141 N N . GLN A 1 143 ? 21.551 6.646 -33.198 1.00 98.69 143 GLN A N 1
ATOM 1142 C CA . GLN A 1 143 ? 23.014 6.718 -33.205 1.00 98.69 143 GLN A CA 1
ATOM 1143 C C . GLN A 1 143 ? 23.632 5.596 -34.044 1.00 98.69 143 GLN A C 1
ATOM 1145 O O . GLN A 1 143 ? 24.576 5.838 -34.791 1.00 98.69 143 GLN A O 1
ATOM 1150 N N . HIS A 1 144 ? 23.077 4.383 -33.969 1.00 98.56 144 HIS A N 1
ATOM 1151 C CA . HIS A 1 144 ? 23.522 3.268 -34.797 1.00 98.56 144 HIS A CA 1
ATOM 1152 C C . HIS A 1 144 ? 23.329 3.568 -36.288 1.00 98.56 144 HIS A C 1
ATOM 1154 O O . HIS A 1 144 ? 24.278 3.442 -37.054 1.00 98.56 144 HIS A O 1
ATOM 1160 N N . LEU A 1 145 ? 22.152 4.059 -36.694 1.00 98.56 145 LEU A N 1
ATOM 1161 C CA . LEU A 1 145 ? 21.895 4.454 -38.081 1.00 98.56 145 LEU A CA 1
ATOM 1162 C C . LEU A 1 145 ? 22.856 5.551 -38.569 1.00 98.56 145 LEU A C 1
ATOM 1164 O O . LEU A 1 145 ? 23.352 5.485 -39.692 1.00 98.56 145 LEU A O 1
ATOM 1168 N N . GLU A 1 146 ? 23.106 6.569 -37.746 1.00 98.62 146 GLU A N 1
ATOM 1169 C CA . GLU A 1 146 ? 24.035 7.656 -38.076 1.00 98.62 146 GLU A CA 1
ATOM 1170 C C . GLU A 1 146 ? 25.471 7.139 -38.243 1.00 98.62 146 GLU A C 1
ATOM 1172 O O . GLU A 1 146 ? 26.146 7.510 -39.204 1.00 98.62 146 GLU A O 1
ATOM 1177 N N . SER A 1 147 ? 25.905 6.236 -37.360 1.00 98.62 147 SER A N 1
ATOM 1178 C CA . SER A 1 147 ? 27.217 5.589 -37.428 1.00 98.62 147 SER A CA 1
ATOM 1179 C C . SER A 1 147 ? 27.372 4.713 -38.673 1.00 98.62 147 SER A C 1
ATOM 1181 O O . SER A 1 147 ? 28.370 4.833 -39.376 1.00 98.62 147 SER A O 1
ATOM 1183 N N . GLU A 1 148 ? 26.391 3.860 -38.979 1.00 98.62 148 GLU A N 1
ATOM 1184 C CA . GLU A 1 148 ? 26.388 3.001 -40.174 1.00 98.62 148 GLU A CA 1
ATOM 1185 C C . GLU A 1 148 ? 26.426 3.829 -41.460 1.00 98.62 148 GLU A C 1
ATOM 1187 O O . GLU A 1 148 ? 27.167 3.526 -42.395 1.00 98.62 148 GLU A O 1
ATOM 1192 N N . LYS A 1 149 ? 25.663 4.927 -41.496 1.00 98.62 149 LYS A N 1
ATOM 1193 C CA . LYS A 1 149 ? 25.672 5.859 -42.622 1.00 98.62 149 LYS A CA 1
ATOM 1194 C C . LYS A 1 149 ? 27.067 6.447 -42.836 1.00 98.62 149 LYS A C 1
ATOM 1196 O O . LYS A 1 149 ? 27.535 6.460 -43.970 1.00 98.62 149 LYS A O 1
ATOM 1201 N N . LEU A 1 150 ? 27.715 6.941 -41.778 1.00 98.56 150 LEU A N 1
ATOM 1202 C CA . LEU A 1 150 ? 29.069 7.501 -41.855 1.00 98.56 150 LEU A CA 1
ATOM 1203 C C . LEU A 1 150 ? 30.090 6.449 -42.300 1.00 98.56 150 LEU A C 1
ATOM 1205 O O . LEU A 1 150 ? 30.830 6.692 -43.249 1.00 98.56 150 LEU A O 1
ATOM 1209 N N . LEU A 1 151 ? 30.056 5.261 -41.694 1.00 98.56 151 LEU A N 1
ATOM 1210 C CA . LEU A 1 151 ? 30.948 4.156 -42.040 1.00 98.56 151 LEU A CA 1
ATOM 1211 C C . LEU A 1 151 ? 30.811 3.747 -43.514 1.00 98.56 151 LEU A C 1
ATOM 1213 O O . LEU A 1 151 ? 31.811 3.478 -44.180 1.00 98.56 151 LEU A O 1
ATOM 1217 N N . LEU A 1 152 ? 29.586 3.733 -44.046 1.00 98.44 152 LEU A N 1
ATOM 1218 C CA . LEU A 1 152 ? 29.335 3.446 -45.456 1.00 98.44 152 LEU A CA 1
ATOM 1219 C C . LEU A 1 152 ? 29.939 4.515 -46.377 1.00 98.44 152 LEU A C 1
ATOM 1221 O O . LEU A 1 152 ? 30.515 4.168 -47.408 1.00 98.44 152 LEU A O 1
ATOM 1225 N N . TYR A 1 153 ? 29.826 5.800 -46.019 1.00 98.56 153 TYR A N 1
ATOM 1226 C CA . TYR A 1 153 ? 30.461 6.876 -46.785 1.00 98.56 153 TYR A CA 1
ATOM 1227 C C . TYR A 1 153 ? 31.983 6.753 -46.780 1.00 98.56 153 TYR A C 1
ATOM 1229 O O . TYR A 1 153 ? 32.581 6.852 -47.850 1.00 98.56 153 TYR A O 1
ATOM 1237 N N . ASP A 1 154 ? 32.591 6.487 -45.624 1.00 98.62 154 ASP A N 1
ATOM 1238 C CA . ASP A 1 154 ? 34.041 6.306 -45.504 1.00 98.62 154 ASP A CA 1
ATOM 1239 C C . ASP A 1 154 ? 34.519 5.090 -46.310 1.00 98.62 154 ASP A C 1
ATOM 1241 O O . ASP A 1 154 ? 35.515 5.172 -47.028 1.00 98.62 154 ASP A O 1
ATOM 1245 N N . THR A 1 155 ? 33.768 3.984 -46.262 1.00 98.50 155 THR A N 1
ATOM 1246 C CA . THR A 1 155 ? 34.062 2.771 -47.042 1.00 98.50 155 THR A CA 1
ATOM 1247 C C . THR A 1 155 ? 34.007 3.063 -48.539 1.00 98.50 155 THR A C 1
ATOM 1249 O O . THR A 1 155 ? 34.960 2.778 -49.261 1.00 98.50 155 THR A O 1
ATOM 1252 N N . LEU A 1 156 ? 32.930 3.701 -49.011 1.00 98.44 156 LEU A N 1
ATOM 1253 C CA . LEU A 1 156 ? 32.777 4.067 -50.420 1.00 98.44 156 LEU A CA 1
ATOM 1254 C C . LEU A 1 156 ? 33.871 5.041 -50.872 1.00 98.44 156 LEU A C 1
ATOM 1256 O O . LEU A 1 156 ? 34.408 4.916 -51.972 1.00 98.44 156 LEU A O 1
ATOM 1260 N N . GLN A 1 157 ? 34.205 6.022 -50.035 1.00 98.44 157 GLN A N 1
ATOM 1261 C CA . GLN A 1 157 ? 35.277 6.963 -50.320 1.00 98.44 157 GLN A CA 1
ATOM 1262 C C . GLN A 1 157 ? 36.626 6.243 -50.429 1.00 98.44 157 GLN A C 1
ATOM 1264 O O . GLN A 1 157 ? 37.367 6.511 -51.375 1.00 98.44 157 GLN A O 1
ATOM 1269 N N . GLY A 1 158 ? 36.918 5.314 -49.516 1.00 98.44 158 GLY A N 1
ATOM 1270 C CA . GLY A 1 158 ? 38.113 4.476 -49.558 1.00 98.44 158 GLY A CA 1
ATOM 1271 C C . GLY A 1 158 ? 38.187 3.638 -50.834 1.00 98.44 158 GLY A C 1
ATOM 1272 O O . GLY A 1 158 ? 39.186 3.695 -51.545 1.00 98.44 158 GLY A O 1
ATOM 1273 N N . GLU A 1 159 ? 37.106 2.948 -51.205 1.00 98.44 159 GLU A N 1
ATOM 1274 C CA . GLU A 1 159 ? 37.039 2.159 -52.444 1.00 98.44 159 GLU A CA 1
ATOM 1275 C C . GLU A 1 159 ? 37.289 3.009 -53.698 1.00 98.44 159 GLU A C 1
ATOM 1277 O O . GLU A 1 159 ? 38.004 2.593 -54.617 1.00 98.44 159 GLU A O 1
ATOM 1282 N N . LEU A 1 160 ? 36.716 4.217 -53.747 1.00 98.31 160 LEU A N 1
ATOM 1283 C CA . LEU A 1 160 ? 36.936 5.154 -54.846 1.00 98.31 160 LEU A CA 1
ATOM 1284 C C . LEU A 1 160 ? 38.388 5.637 -54.890 1.00 98.31 160 LEU A C 1
ATOM 1286 O O . LEU A 1 160 ? 38.973 5.669 -55.971 1.00 98.31 160 LEU A O 1
ATOM 1290 N N . GLN A 1 161 ? 38.980 5.972 -53.743 1.00 98.25 161 GLN A N 1
ATOM 1291 C CA . GLN A 1 161 ? 40.381 6.387 -53.649 1.00 98.25 161 GLN A CA 1
ATOM 1292 C C . GLN A 1 161 ? 41.333 5.268 -54.078 1.00 98.25 161 GLN A C 1
ATOM 1294 O O . GLN A 1 161 ? 42.208 5.506 -54.907 1.00 98.25 161 GLN A O 1
ATOM 1299 N N . GLU A 1 162 ? 41.123 4.035 -53.616 1.00 98.06 162 GLU A N 1
ATOM 1300 C CA . GLU A 1 162 ? 41.915 2.884 -54.055 1.00 98.06 162 GLU A CA 1
ATOM 1301 C C . GLU A 1 162 ? 41.759 2.622 -55.555 1.00 98.06 162 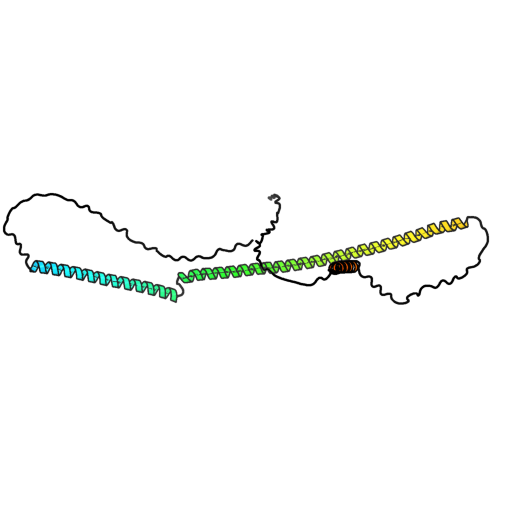GLU A C 1
ATOM 1303 O O . GLU A 1 162 ? 42.707 2.225 -56.231 1.00 98.06 162 GLU A O 1
ATOM 1308 N N . ARG A 1 163 ? 40.556 2.805 -56.111 1.00 98.06 163 ARG A N 1
ATOM 1309 C CA . ARG A 1 163 ? 40.326 2.632 -57.548 1.00 98.06 163 ARG A CA 1
ATOM 1310 C C . ARG A 1 163 ? 41.027 3.709 -58.369 1.00 98.06 163 ARG A C 1
ATOM 1312 O O . ARG A 1 163 ? 41.572 3.382 -59.418 1.00 98.06 163 ARG A O 1
ATOM 1319 N N . ILE A 1 164 ? 41.028 4.956 -57.900 1.00 97.38 164 ILE A N 1
ATOM 1320 C CA . ILE A 1 164 ? 41.806 6.042 -58.508 1.00 97.38 164 ILE A CA 1
ATOM 1321 C C . ILE A 1 164 ? 43.296 5.694 -58.454 1.00 97.38 164 ILE A C 1
ATOM 1323 O O . ILE A 1 164 ? 43.946 5.699 -59.495 1.00 97.38 164 ILE A O 1
ATOM 1327 N N . GLN A 1 165 ? 43.807 5.299 -57.287 1.00 97.94 165 GLN A N 1
ATOM 1328 C CA . GLN A 1 165 ? 45.211 4.940 -57.111 1.00 97.94 165 GLN A CA 1
ATOM 1329 C C . GLN A 1 165 ? 45.633 3.792 -58.040 1.00 97.94 165 GLN A C 1
ATOM 1331 O O . GLN A 1 165 ? 46.631 3.917 -58.742 1.00 97.94 165 GLN A O 1
ATOM 1336 N N . ARG A 1 166 ? 44.847 2.708 -58.127 1.00 97.50 166 ARG A N 1
ATOM 1337 C CA . ARG A 1 166 ? 45.129 1.598 -59.058 1.00 97.50 166 ARG A CA 1
ATOM 1338 C C . ARG A 1 166 ? 45.171 2.060 -60.517 1.00 97.50 166 ARG A C 1
ATOM 1340 O O . ARG A 1 166 ? 46.026 1.614 -61.267 1.00 97.50 166 ARG A O 1
ATOM 1347 N N . LEU A 1 167 ? 44.278 2.965 -60.928 1.00 96.62 167 LEU A N 1
ATOM 1348 C CA . LEU A 1 167 ? 44.291 3.520 -62.289 1.00 96.62 167 LEU A CA 1
ATOM 1349 C C . LEU A 1 167 ? 45.520 4.404 -62.547 1.00 96.62 167 LEU A C 1
ATOM 1351 O O . LEU A 1 167 ? 46.046 4.419 -63.660 1.00 96.62 167 LEU A O 1
ATOM 1355 N N . GLU A 1 168 ? 45.976 5.151 -61.543 1.00 96.25 168 GLU A N 1
ATOM 1356 C CA . GLU A 1 168 ? 47.197 5.954 -61.626 1.00 96.25 168 GLU A CA 1
ATOM 1357 C C . GLU A 1 168 ? 48.446 5.071 -61.706 1.00 96.25 168 GLU A C 1
ATOM 1359 O O . GLU A 1 168 ? 49.317 5.331 -62.538 1.00 96.25 168 GLU A O 1
ATOM 1364 N N . GLU A 1 169 ? 48.505 4.011 -60.899 1.00 94.94 169 GLU A N 1
ATOM 1365 C CA . GLU A 1 169 ? 49.545 2.980 -60.942 1.00 94.94 169 GLU A CA 1
ATOM 1366 C C . GLU A 1 169 ? 49.564 2.276 -62.304 1.00 94.94 169 GLU A C 1
ATOM 1368 O O . GLU A 1 169 ? 50.622 2.177 -62.923 1.00 94.94 169 GLU A O 1
ATOM 1373 N N . ASP A 1 170 ? 48.404 1.867 -62.828 1.00 94.81 170 ASP A N 1
ATOM 1374 C CA . ASP A 1 170 ? 48.281 1.261 -64.157 1.00 94.81 170 ASP A CA 1
ATOM 1375 C C . ASP A 1 170 ? 48.798 2.214 -65.247 1.00 94.81 170 ASP A C 1
ATOM 1377 O O . ASP A 1 170 ? 49.564 1.799 -66.119 1.00 94.81 170 ASP A O 1
ATOM 1381 N N . ARG A 1 171 ? 48.456 3.510 -65.181 1.00 93.69 171 ARG A N 1
ATOM 1382 C CA . ARG A 1 171 ? 48.965 4.522 -66.122 1.00 93.69 171 ARG A CA 1
ATOM 1383 C C . ARG A 1 171 ? 50.487 4.654 -66.046 1.00 93.69 171 ARG A C 1
ATOM 1385 O O . ARG A 1 171 ? 51.150 4.608 -67.077 1.00 93.69 171 ARG A O 1
ATOM 1392 N N . GLN A 1 172 ? 51.038 4.774 -64.838 1.00 91.88 172 GLN A N 1
ATOM 1393 C CA . GLN A 1 172 ? 52.486 4.853 -64.621 1.00 91.88 172 GLN A CA 1
ATOM 1394 C C . GLN A 1 172 ? 53.198 3.574 -65.084 1.00 91.88 172 GLN A C 1
ATOM 1396 O O . GLN A 1 172 ? 54.279 3.644 -65.662 1.00 91.88 172 GLN A O 1
ATOM 1401 N N . SER A 1 173 ? 52.586 2.403 -64.884 1.00 87.38 173 SER A N 1
ATOM 1402 C CA . SER A 1 173 ? 53.134 1.122 -65.334 1.00 87.38 173 SER A CA 1
ATOM 1403 C C . SER A 1 173 ? 53.219 1.029 -66.861 1.00 87.38 173 SER A C 1
ATOM 1405 O O . SER A 1 173 ? 54.202 0.502 -67.384 1.00 87.38 173 SER A O 1
ATOM 1407 N N . LEU A 1 174 ? 52.235 1.581 -67.585 1.00 80.81 174 LEU A N 1
ATOM 1408 C CA . LEU A 1 174 ? 52.251 1.670 -69.045 1.00 80.81 174 LEU A CA 1
ATOM 1409 C C . LEU A 1 174 ? 53.320 2.650 -69.539 1.00 80.81 174 LEU A C 1
ATOM 1411 O O . LEU A 1 174 ? 54.037 2.311 -70.478 1.00 80.81 174 LEU A O 1
ATOM 1415 N N . ASP A 1 175 ? 53.463 3.810 -68.893 1.00 76.00 175 ASP A N 1
ATOM 1416 C CA . ASP A 1 175 ? 54.494 4.801 -69.232 1.00 76.00 175 ASP A CA 1
ATOM 1417 C C . ASP A 1 175 ? 55.907 4.205 -69.061 1.00 76.00 175 ASP A C 1
ATOM 1419 O O . ASP A 1 175 ? 56.712 4.228 -69.992 1.00 76.00 175 ASP A O 1
ATOM 1423 N N . ILE A 1 176 ? 56.177 3.554 -67.923 1.00 74.62 176 ILE A N 1
ATOM 1424 C CA . ILE A 1 176 ? 57.457 2.872 -67.648 1.00 74.62 176 ILE A CA 1
ATOM 1425 C C . ILE A 1 176 ? 57.668 1.684 -68.598 1.00 74.62 176 ILE A C 1
ATOM 1427 O O . ILE A 1 176 ? 58.772 1.457 -69.098 1.00 74.62 176 ILE A O 1
ATOM 1431 N N . SER A 1 177 ? 56.617 0.907 -68.881 1.00 71.38 177 SER A N 1
ATOM 1432 C CA . SER A 1 177 ? 56.714 -0.195 -69.837 1.00 71.38 177 SER A CA 1
ATOM 1433 C C . SER A 1 177 ? 57.013 0.314 -71.249 1.00 71.38 177 SER A C 1
ATOM 1435 O O . SER A 1 177 ? 57.739 -0.373 -71.965 1.00 71.38 177 SER A O 1
ATOM 1437 N N . SER A 1 178 ? 56.492 1.475 -71.659 1.00 62.34 178 SER A N 1
ATOM 1438 C CA . SER A 1 178 ? 56.772 2.080 -72.967 1.00 62.34 178 SER A CA 1
ATOM 1439 C C . SER A 1 178 ? 58.248 2.442 -73.114 1.00 62.34 178 SER A C 1
ATOM 1441 O O . SER A 1 178 ? 58.837 2.116 -74.139 1.00 62.34 178 SER A O 1
ATOM 1443 N N . GLU A 1 179 ? 58.879 3.008 -72.079 1.00 59.19 179 GLU A N 1
ATOM 1444 C CA . GLU A 1 179 ? 60.322 3.300 -72.077 1.00 59.19 179 GLU A CA 1
ATOM 1445 C C . GLU A 1 179 ? 61.174 2.025 -72.228 1.00 59.19 179 GLU A C 1
ATOM 1447 O O . GLU A 1 179 ? 62.188 2.021 -72.926 1.00 59.19 179 GLU A O 1
ATOM 1452 N N . TRP A 1 180 ? 60.735 0.903 -71.648 1.00 57.22 180 TRP A N 1
ATOM 1453 C CA . TRP A 1 180 ? 61.408 -0.397 -71.781 1.00 57.22 180 TRP A CA 1
ATOM 1454 C C . TRP A 1 180 ? 61.224 -1.063 -73.155 1.00 57.22 180 TRP A C 1
ATOM 1456 O O . TRP A 1 180 ? 62.112 -1.783 -73.622 1.00 57.22 180 TRP A O 1
ATOM 1466 N N . TRP A 1 181 ? 60.088 -0.837 -73.823 1.00 58.72 181 TRP A N 1
ATOM 1467 C CA . TRP A 1 181 ? 59.881 -1.290 -75.203 1.00 58.72 181 TRP A CA 1
ATOM 1468 C C . TRP A 1 181 ? 60.564 -0.369 -76.226 1.00 58.72 181 TRP A C 1
ATOM 1470 O O . TRP A 1 181 ? 61.036 -0.879 -77.244 1.00 58.72 181 TRP A O 1
ATOM 1480 N N . ASP A 1 182 ? 60.706 0.930 -75.942 1.00 53.78 182 ASP A N 1
ATOM 1481 C CA . ASP A 1 182 ? 61.466 1.878 -76.772 1.00 53.78 182 ASP A CA 1
ATOM 1482 C C . ASP A 1 182 ? 62.988 1.668 -76.671 1.00 53.78 182 ASP A C 1
ATOM 1484 O O . ASP A 1 182 ? 63.686 1.733 -77.687 1.00 53.78 182 ASP A O 1
ATOM 1488 N N . ASP A 1 183 ? 63.523 1.291 -75.503 1.00 53.47 183 ASP A N 1
ATOM 1489 C CA . ASP A 1 183 ? 64.953 0.957 -75.353 1.00 53.47 183 ASP A CA 1
ATOM 1490 C C . ASP A 1 183 ? 65.345 -0.284 -76.189 1.00 53.47 183 ASP A C 1
ATOM 1492 O O . ASP A 1 183 ? 66.433 -0.382 -76.768 1.00 53.47 183 ASP A O 1
ATOM 1496 N N . LYS A 1 184 ? 64.398 -1.212 -76.393 1.00 53.94 184 LYS A N 1
ATOM 1497 C CA . LYS A 1 184 ? 64.589 -2.369 -77.282 1.00 53.94 184 LYS A CA 1
ATOM 1498 C C . LYS A 1 184 ? 64.466 -2.032 -78.774 1.00 53.94 184 LYS A C 1
ATOM 1500 O O . LYS A 1 184 ? 64.891 -2.837 -79.603 1.00 53.94 184 LYS A O 1
ATOM 1505 N N . LEU A 1 185 ? 63.938 -0.861 -79.134 1.00 49.97 185 LEU A N 1
ATOM 1506 C CA . LEU A 1 185 ? 63.899 -0.373 -80.517 1.00 49.97 185 LEU A CA 1
ATOM 1507 C C . LEU A 1 185 ? 65.130 0.472 -80.891 1.00 49.97 185 LEU A C 1
ATOM 1509 O O . LEU A 1 185 ? 65.395 0.654 -82.081 1.00 49.97 185 LEU A O 1
ATOM 1513 N N . HIS A 1 186 ? 65.953 0.878 -79.917 1.00 50.09 186 HIS A N 1
ATOM 1514 C CA . HIS A 1 186 ? 67.260 1.501 -80.166 1.00 50.09 186 HIS A CA 1
ATOM 1515 C C . HIS A 1 186 ? 68.456 0.535 -80.096 1.00 50.09 186 HIS A C 1
ATOM 1517 O O . HIS A 1 186 ? 69.544 0.860 -80.583 1.00 50.09 186 HIS A O 1
ATOM 1523 N N . ALA A 1 187 ? 68.259 -0.708 -79.653 1.00 47.59 187 ALA A N 1
ATOM 1524 C CA . ALA A 1 187 ? 69.210 -1.791 -79.884 1.00 47.59 187 ALA A CA 1
ATOM 1525 C C . ALA A 1 187 ? 69.066 -2.361 -81.312 1.00 47.59 187 ALA A C 1
ATOM 1527 O O . ALA A 1 187 ? 68.423 -3.380 -81.535 1.00 47.59 187 ALA A O 1
ATOM 1528 N N . ARG A 1 188 ? 69.697 -1.673 -82.275 1.00 44.50 188 ARG A N 1
ATOM 1529 C CA . ARG A 1 188 ? 70.259 -2.184 -83.544 1.00 44.50 188 ARG A CA 1
ATOM 1530 C C . ARG A 1 188 ? 69.490 -3.335 -84.217 1.00 44.50 188 ARG A C 1
ATOM 1532 O O . ARG A 1 188 ? 69.593 -4.498 -83.837 1.00 44.50 188 ARG A O 1
ATOM 1539 N N . GLY A 1 189 ? 68.849 -3.002 -85.337 1.00 50.12 189 GLY A N 1
ATOM 1540 C CA . GLY A 1 189 ? 68.164 -3.948 -86.209 1.00 50.12 189 GLY A CA 1
ATOM 1541 C C . GLY A 1 189 ? 68.944 -5.234 -86.508 1.00 50.12 189 GLY A C 1
ATOM 1542 O O . GLY A 1 189 ? 70.109 -5.213 -86.902 1.00 50.12 189 GLY A O 1
ATOM 1543 N N . SER A 1 190 ? 68.243 -6.358 -86.385 1.00 38.03 190 SER A N 1
ATOM 1544 C CA . SER A 1 190 ? 68.561 -7.604 -87.074 1.00 38.03 190 SER A CA 1
ATOM 1545 C C . SER A 1 190 ? 67.304 -8.469 -87.172 1.00 38.03 190 SER A C 1
ATOM 1547 O O . SER A 1 190 ? 66.953 -9.196 -86.256 1.00 38.03 190 SER A O 1
ATOM 1549 N N . SER A 1 191 ? 66.626 -8.327 -88.311 1.00 39.50 191 SER A N 1
ATOM 1550 C CA . SER A 1 191 ? 66.237 -9.412 -89.219 1.00 39.50 191 SER A CA 1
ATOM 1551 C C . SER A 1 191 ? 65.730 -10.740 -88.629 1.00 39.50 191 SER A C 1
ATOM 1553 O O . SER A 1 191 ? 66.491 -11.493 -88.033 1.00 39.50 191 SER A O 1
ATOM 1555 N N . ARG A 1 192 ? 64.504 -11.079 -89.064 1.00 44.44 192 ARG A N 1
ATOM 1556 C CA . ARG A 1 192 ? 63.973 -12.435 -89.316 1.00 44.44 192 ARG A CA 1
ATOM 1557 C C . ARG A 1 192 ? 63.749 -13.316 -88.086 1.00 44.44 192 ARG A C 1
ATOM 1559 O O . ARG A 1 192 ? 64.685 -13.837 -87.510 1.00 44.44 192 ARG A O 1
ATOM 1566 N N . THR A 1 193 ? 62.480 -13.605 -87.810 1.00 38.69 193 THR A N 1
ATOM 1567 C CA . THR A 1 193 ? 61.800 -14.811 -88.325 1.00 38.69 193 THR A CA 1
ATOM 1568 C C . THR A 1 193 ? 60.384 -14.827 -87.764 1.00 38.69 193 THR A C 1
ATOM 1570 O O . THR A 1 193 ? 60.151 -15.231 -86.628 1.00 38.69 193 THR A O 1
ATOM 1573 N N . TRP A 1 194 ? 59.434 -14.373 -88.577 1.00 39.91 194 TRP A N 1
ATOM 1574 C CA . TRP A 1 194 ? 58.072 -14.869 -88.482 1.00 39.91 194 TRP A CA 1
ATOM 1575 C C . TRP A 1 194 ? 58.113 -16.290 -89.008 1.00 39.91 194 TRP A C 1
ATOM 1577 O O . TRP A 1 194 ? 58.252 -16.465 -90.212 1.00 39.91 194 TRP A O 1
ATOM 1587 N N . ASP A 1 195 ? 58.051 -17.282 -88.129 1.00 36.44 195 ASP A N 1
ATOM 1588 C CA . ASP A 1 195 ? 57.492 -18.556 -88.541 1.00 36.44 195 ASP A CA 1
ATOM 1589 C C . ASP A 1 195 ? 57.036 -19.414 -87.366 1.00 36.44 195 ASP A C 1
ATOM 1591 O O . ASP A 1 195 ? 57.754 -19.647 -86.397 1.00 36.44 195 ASP A O 1
ATOM 1595 N N . SER A 1 196 ? 55.837 -19.952 -87.570 1.00 36.38 196 SER A N 1
ATOM 1596 C CA . SER A 1 196 ? 55.363 -21.218 -87.021 1.00 36.38 196 SER A CA 1
ATOM 1597 C C . SER A 1 196 ? 54.968 -21.255 -85.543 1.00 36.38 196 SER A C 1
ATOM 1599 O O . SER A 1 196 ? 55.667 -21.764 -84.670 1.00 36.38 196 SER A O 1
ATOM 1601 N N . LEU A 1 197 ? 53.705 -20.894 -85.306 1.00 49.97 197 LEU A N 1
ATOM 1602 C CA . LEU A 1 197 ? 52.875 -21.674 -84.387 1.00 49.97 197 LEU A CA 1
ATOM 1603 C C . LEU A 1 197 ? 52.738 -23.114 -84.916 1.00 49.97 197 LEU A C 1
ATOM 1605 O O . LEU A 1 197 ? 52.498 -23.302 -86.110 1.00 49.97 197 LEU A O 1
ATOM 1609 N N . PRO A 1 198 ? 52.704 -24.113 -84.023 1.00 57.03 198 PRO A N 1
ATOM 1610 C CA . PRO A 1 198 ? 51.757 -25.207 -84.188 1.00 57.03 198 PRO A CA 1
ATOM 1611 C C . PRO A 1 198 ? 50.731 -25.223 -83.035 1.00 57.03 198 PRO A C 1
ATOM 1613 O O . PRO A 1 198 ? 51.094 -25.093 -81.863 1.00 57.03 198 PRO A O 1
ATOM 1616 N N . PRO A 1 199 ? 49.429 -25.406 -83.333 1.00 52.28 199 PRO A N 1
ATOM 1617 C CA . PRO A 1 199 ? 48.366 -25.388 -82.338 1.00 52.28 199 PRO A CA 1
ATOM 1618 C C . PRO A 1 199 ? 48.364 -26.710 -81.564 1.00 52.28 199 PRO A C 1
ATOM 1620 O O . PRO A 1 199 ? 47.797 -27.713 -82.005 1.00 52.28 199 PRO A O 1
ATOM 1623 N N . SER A 1 200 ? 48.995 -26.736 -80.390 1.00 40.69 200 SER A N 1
ATOM 1624 C CA . SER A 1 200 ? 48.964 -27.920 -79.530 1.00 40.69 200 SER A CA 1
ATOM 1625 C C . SER A 1 200 ? 47.642 -27.993 -78.768 1.00 40.69 200 SER A C 1
ATOM 1627 O O . SER A 1 200 ? 47.434 -27.369 -77.726 1.00 40.69 200 SER A O 1
ATOM 1629 N N . LYS A 1 201 ? 46.726 -28.782 -79.336 1.00 56.91 201 LYS A N 1
ATOM 1630 C CA . LYS A 1 201 ? 45.476 -29.236 -78.729 1.00 56.91 201 LYS A CA 1
ATOM 1631 C C . LYS A 1 201 ? 45.776 -30.034 -77.455 1.00 56.91 201 LYS A C 1
ATOM 1633 O O . LYS A 1 201 ? 45.892 -31.256 -77.493 1.00 56.91 201 LYS A O 1
ATOM 1638 N N . ARG A 1 202 ? 45.830 -29.364 -76.304 1.00 53.19 202 ARG A N 1
ATOM 1639 C CA . ARG A 1 202 ? 45.585 -30.016 -75.014 1.00 53.19 202 ARG A CA 1
ATOM 1640 C C . ARG A 1 202 ? 44.158 -29.717 -74.589 1.00 53.19 202 ARG A C 1
ATOM 1642 O O . ARG A 1 202 ? 43.744 -28.566 -74.491 1.00 53.19 202 ARG A O 1
ATOM 1649 N N . LYS A 1 203 ? 43.407 -30.805 -74.440 1.00 55.78 203 LYS A N 1
ATOM 1650 C CA . LYS A 1 203 ? 42.006 -30.869 -74.033 1.00 55.78 203 LYS A CA 1
ATOM 1651 C C . LYS A 1 203 ? 41.796 -29.946 -72.831 1.00 55.78 203 LYS A C 1
ATOM 1653 O O . LYS A 1 203 ? 42.346 -30.204 -71.764 1.00 55.78 203 LYS A O 1
ATOM 1658 N N . LYS A 1 204 ? 41.023 -28.871 -73.012 1.00 52.91 204 LYS A N 1
ATOM 1659 C CA . LYS A 1 204 ? 40.456 -28.145 -71.876 1.00 52.91 204 LYS A CA 1
ATOM 1660 C C . LYS A 1 204 ? 39.623 -29.160 -71.089 1.00 52.91 204 LYS A C 1
ATOM 1662 O O . LYS A 1 204 ? 38.844 -29.898 -71.696 1.00 52.91 204 LYS A O 1
ATOM 1667 N N . ALA A 1 205 ? 39.826 -29.232 -69.774 1.00 54.66 205 ALA A N 1
ATOM 1668 C CA . ALA A 1 205 ? 38.867 -29.888 -68.891 1.00 54.66 205 ALA A CA 1
ATOM 1669 C C . ALA A 1 205 ? 37.468 -29.311 -69.185 1.00 54.66 205 ALA A C 1
ATOM 1671 O O . ALA A 1 205 ? 37.396 -28.144 -69.593 1.00 54.66 205 ALA A O 1
ATOM 1672 N N . PRO A 1 206 ? 36.380 -30.090 -69.044 1.00 56.72 206 PRO A N 1
ATOM 1673 C CA . PRO A 1 206 ? 35.039 -29.583 -69.294 1.00 56.72 206 PRO A CA 1
ATOM 1674 C C . PRO A 1 206 ? 34.846 -28.276 -68.524 1.00 56.72 206 PRO A C 1
ATOM 1676 O O . PRO A 1 206 ? 34.901 -28.254 -67.296 1.00 56.72 206 PRO A O 1
ATOM 1679 N N . LEU A 1 207 ? 34.670 -27.179 -69.260 1.00 53.38 207 LEU A N 1
ATOM 1680 C CA . LEU A 1 207 ? 34.118 -25.959 -68.699 1.00 53.38 207 LEU A CA 1
ATOM 1681 C C . LEU A 1 207 ? 32.714 -26.355 -68.248 1.00 53.38 207 LEU A C 1
ATOM 1683 O O . LEU A 1 207 ? 31.862 -26.645 -69.088 1.00 53.38 207 LEU A O 1
ATOM 1687 N N . VAL A 1 208 ? 32.502 -26.446 -66.936 1.00 55.03 208 VAL A N 1
ATOM 1688 C CA . VAL A 1 208 ? 31.163 -26.521 -66.353 1.00 55.03 208 VAL A CA 1
ATOM 1689 C C . VAL A 1 208 ? 30.469 -25.221 -66.748 1.00 55.03 208 VAL A C 1
ATOM 1691 O O . VAL A 1 208 ? 30.662 -24.176 -66.137 1.00 55.03 208 VAL A O 1
ATOM 1694 N N . SER A 1 209 ? 29.751 -25.263 -67.866 1.00 55.31 209 SER A N 1
ATOM 1695 C CA . SER A 1 209 ? 28.907 -24.172 -68.329 1.00 55.31 209 SER A CA 1
ATOM 1696 C C . SER A 1 209 ? 27.564 -24.326 -67.623 1.00 55.31 209 SER A C 1
ATOM 1698 O O . SER A 1 209 ? 26.698 -25.082 -68.053 1.00 55.31 209 SER A O 1
ATOM 1700 N N . GLY A 1 210 ? 27.454 -23.676 -66.468 1.00 69.94 210 GLY A N 1
ATOM 1701 C CA . GLY A 1 210 ? 26.256 -23.605 -65.639 1.00 69.94 210 GLY A CA 1
ATOM 1702 C C . GLY A 1 210 ? 26.555 -22.812 -64.362 1.00 69.94 210 GLY A C 1
ATOM 1703 O O . GLY A 1 210 ? 27.717 -22.768 -63.954 1.00 69.94 210 GLY A O 1
ATOM 1704 N N . PRO A 1 211 ? 25.562 -22.151 -63.740 1.00 64.50 211 PRO A N 1
ATOM 1705 C CA . PRO A 1 211 ? 25.769 -21.430 -62.488 1.00 64.50 211 PRO A CA 1
ATOM 1706 C C . PRO A 1 211 ? 26.285 -22.404 -61.424 1.00 64.50 211 PRO A C 1
ATOM 1708 O O . PRO A 1 211 ? 25.597 -23.346 -61.035 1.00 64.50 211 PRO A O 1
ATOM 1711 N N . TYR A 1 212 ? 27.529 -22.205 -60.995 1.00 60.00 212 TYR A N 1
ATOM 1712 C CA . TYR A 1 212 ? 28.146 -23.025 -59.965 1.00 60.00 212 TYR A CA 1
ATOM 1713 C C . TYR A 1 212 ? 27.566 -22.591 -58.618 1.00 60.00 212 TYR A C 1
ATOM 1715 O O . TYR A 1 212 ? 27.847 -21.491 -58.146 1.00 60.00 212 TYR A O 1
ATOM 1723 N N . ILE A 1 213 ? 26.732 -23.430 -58.004 1.00 68.12 213 ILE A N 1
ATOM 1724 C CA . ILE A 1 213 ? 26.327 -23.221 -56.614 1.00 68.12 213 ILE A CA 1
ATOM 1725 C C . ILE A 1 213 ? 27.517 -23.656 -55.759 1.00 68.12 213 ILE A C 1
ATOM 1727 O O . ILE A 1 213 ? 27.722 -24.845 -55.514 1.00 68.12 213 ILE A O 1
ATOM 1731 N N . VAL A 1 214 ? 28.359 -22.697 -55.369 1.00 67.44 214 VAL A N 1
ATOM 1732 C CA . VAL A 1 214 ? 29.417 -22.951 -54.392 1.00 67.44 214 VAL A CA 1
ATOM 1733 C C . VAL A 1 214 ? 28.757 -22.954 -53.013 1.00 67.44 214 VAL A C 1
ATOM 1735 O O . VAL A 1 214 ? 28.480 -21.897 -52.453 1.00 67.44 214 VAL A O 1
ATOM 1738 N N . TYR A 1 215 ? 28.496 -24.132 -52.451 1.00 63.34 215 TYR A N 1
ATOM 1739 C CA . TYR A 1 215 ? 28.170 -24.255 -51.029 1.00 63.34 215 TYR A CA 1
ATOM 1740 C C . TYR A 1 215 ? 29.463 -24.117 -50.211 1.00 63.34 215 TYR A C 1
ATOM 1742 O O . TYR A 1 215 ? 29.961 -25.099 -49.664 1.00 63.34 215 TYR A O 1
ATOM 1750 N N . MET A 1 216 ? 30.058 -22.919 -50.171 1.00 77.38 216 MET A N 1
ATOM 1751 C CA . MET A 1 216 ? 31.021 -22.624 -49.110 1.00 77.38 216 MET A CA 1
ATOM 1752 C C . MET A 1 216 ? 30.201 -22.395 -47.846 1.00 77.38 216 MET A C 1
ATOM 1754 O O . MET A 1 216 ? 29.524 -21.376 -47.723 1.00 77.38 216 MET A O 1
ATOM 1758 N N . LEU A 1 217 ? 30.222 -23.365 -46.938 1.00 77.25 217 LEU A N 1
ATOM 1759 C CA . LEU A 1 217 ? 29.796 -23.127 -45.563 1.00 77.25 217 LEU A CA 1
ATOM 1760 C C . LEU A 1 217 ? 30.682 -22.031 -44.960 1.00 77.25 217 LEU A C 1
ATOM 1762 O O . LEU A 1 217 ? 31.852 -21.903 -45.339 1.00 77.25 217 LEU A O 1
ATOM 1766 N N . GLN A 1 218 ? 30.133 -21.230 -44.047 1.00 83.69 218 GLN A N 1
ATOM 1767 C CA . GLN A 1 218 ? 30.947 -20.243 -43.346 1.00 83.69 218 GLN A CA 1
ATOM 1768 C C . GLN A 1 218 ? 31.977 -20.973 -42.479 1.00 83.69 218 GLN A C 1
ATOM 1770 O O . GLN A 1 218 ? 31.737 -22.086 -42.011 1.00 83.69 218 GLN A O 1
ATOM 1775 N N . GLU A 1 219 ? 33.125 -20.342 -42.230 1.00 84.62 219 GLU A N 1
ATOM 1776 C CA . GLU A 1 219 ? 34.169 -20.916 -41.367 1.00 84.62 219 GLU A CA 1
ATOM 1777 C C . GLU A 1 219 ? 33.620 -21.302 -39.984 1.00 84.62 219 GLU A C 1
ATOM 1779 O O . GLU A 1 219 ? 34.064 -22.286 -39.399 1.00 84.62 219 GLU A O 1
ATOM 1784 N N . ILE A 1 220 ? 32.603 -20.580 -39.506 1.00 87.56 220 ILE A N 1
ATOM 1785 C CA . ILE A 1 220 ? 31.889 -20.847 -38.253 1.00 87.56 220 ILE A CA 1
ATOM 1786 C C . ILE A 1 220 ? 31.168 -22.202 -38.295 1.00 87.56 220 ILE A C 1
ATOM 1788 O O . ILE A 1 220 ? 31.372 -23.014 -37.395 1.00 87.56 220 ILE A O 1
ATOM 1792 N N . ASP A 1 221 ? 30.402 -22.480 -39.352 1.00 88.81 221 ASP A N 1
ATOM 1793 C CA . ASP A 1 221 ? 29.660 -23.739 -39.510 1.00 88.81 221 ASP A CA 1
ATOM 1794 C C . ASP A 1 221 ? 30.624 -24.929 -39.657 1.00 88.81 221 ASP A C 1
ATOM 1796 O O . ASP A 1 221 ? 30.422 -25.999 -39.084 1.00 88.81 221 ASP A O 1
ATOM 1800 N N . ILE A 1 222 ? 31.735 -24.720 -40.377 1.00 89.38 222 ILE A N 1
ATOM 1801 C CA . ILE A 1 222 ? 32.800 -25.720 -40.540 1.00 89.38 222 ILE A CA 1
ATOM 1802 C C . ILE A 1 222 ? 33.445 -26.039 -39.186 1.00 89.38 222 ILE A C 1
ATOM 1804 O O . ILE A 1 222 ? 33.714 -27.204 -38.879 1.00 89.38 222 ILE A O 1
ATOM 1808 N N . LEU A 1 223 ? 33.712 -25.013 -38.374 1.00 92.06 223 LEU A N 1
ATOM 1809 C CA . LEU A 1 223 ? 34.281 -25.179 -37.042 1.00 92.06 223 LEU A CA 1
ATOM 1810 C C . LEU A 1 223 ? 33.299 -25.887 -36.107 1.00 92.06 223 LEU A C 1
ATOM 1812 O O . LEU A 1 223 ? 33.713 -26.805 -35.400 1.00 92.06 223 LEU A O 1
ATOM 1816 N N . GLU A 1 224 ? 32.019 -25.522 -36.126 1.00 93.06 224 GLU A N 1
ATOM 1817 C CA . GLU A 1 224 ? 30.976 -26.159 -35.321 1.00 93.06 224 GLU A CA 1
ATOM 1818 C C . GLU A 1 224 ? 30.868 -27.660 -35.627 1.00 93.06 224 GLU A C 1
ATOM 1820 O O . GLU A 1 224 ? 31.043 -28.482 -34.715 1.00 93.06 224 GLU A O 1
ATOM 1825 N N . ASP A 1 225 ? 30.716 -28.022 -36.904 1.00 93.19 225 ASP A N 1
ATOM 1826 C CA . ASP A 1 225 ? 30.665 -29.411 -37.374 1.00 93.19 225 ASP A CA 1
ATOM 1827 C C . ASP A 1 225 ? 31.944 -30.177 -37.022 1.00 93.19 225 ASP A C 1
ATOM 1829 O O . ASP A 1 225 ? 31.899 -31.328 -36.571 1.00 93.19 225 ASP A O 1
ATOM 1833 N N . TRP A 1 226 ? 33.108 -29.538 -37.150 1.00 92.38 226 TRP A N 1
ATOM 1834 C CA . TRP A 1 226 ? 34.381 -30.125 -36.740 1.00 92.38 226 TRP A CA 1
ATOM 1835 C C . TRP A 1 226 ? 34.396 -30.475 -35.244 1.00 92.38 226 TRP A C 1
ATOM 1837 O O . TRP A 1 226 ? 34.809 -31.578 -34.855 1.00 92.38 226 TRP A O 1
ATOM 1847 N N . THR A 1 227 ? 33.889 -29.580 -34.390 1.00 90.62 227 THR A N 1
ATOM 1848 C CA . THR A 1 227 ? 33.721 -29.849 -32.953 1.00 90.62 227 THR A CA 1
ATOM 1849 C C . THR A 1 227 ? 32.725 -30.974 -32.692 1.00 90.62 227 THR A C 1
ATOM 1851 O O . THR A 1 227 ? 32.996 -31.850 -31.861 1.00 90.62 227 THR A O 1
ATOM 1854 N N . ALA A 1 228 ? 31.599 -30.991 -33.409 1.00 91.19 228 ALA A N 1
ATOM 1855 C CA . ALA A 1 228 ? 30.571 -32.018 -33.284 1.00 91.19 228 ALA A CA 1
ATOM 1856 C C . ALA A 1 228 ? 31.121 -33.409 -33.642 1.00 91.19 228 ALA A C 1
ATOM 1858 O O . ALA A 1 228 ? 30.958 -34.359 -32.870 1.00 91.19 228 ALA A O 1
ATOM 1859 N N . ILE A 1 229 ? 31.874 -33.521 -34.741 1.00 90.69 229 ILE A N 1
ATOM 1860 C CA . ILE A 1 229 ? 32.536 -34.761 -35.169 1.00 90.69 229 ILE A CA 1
ATOM 1861 C C . ILE A 1 229 ? 33.557 -35.219 -34.125 1.00 90.69 229 ILE A C 1
ATOM 1863 O O . ILE A 1 229 ? 33.608 -36.403 -33.780 1.00 90.69 229 ILE A O 1
ATOM 1867 N N . LYS A 1 230 ? 34.364 -34.304 -33.577 1.00 88.62 230 LYS A N 1
ATOM 1868 C CA . LYS A 1 230 ? 35.357 -34.635 -32.544 1.00 88.62 230 LYS A CA 1
ATOM 1869 C C . LYS A 1 230 ? 34.691 -35.154 -31.265 1.00 88.62 230 LYS A C 1
ATOM 1871 O O . LYS A 1 230 ? 35.161 -36.134 -30.684 1.00 88.62 230 LYS A O 1
ATOM 1876 N N . LYS A 1 231 ? 33.572 -34.546 -30.862 1.00 86.81 231 LYS A N 1
ATOM 1877 C CA . LYS A 1 231 ? 32.770 -34.960 -29.703 1.00 86.81 231 LYS A CA 1
ATOM 1878 C C . LYS A 1 231 ? 32.106 -36.323 -29.925 1.00 86.81 231 LYS A C 1
ATOM 1880 O O . LYS A 1 231 ? 32.185 -37.185 -29.052 1.00 86.81 231 LYS A O 1
ATOM 1885 N N . ALA A 1 232 ? 31.531 -36.557 -31.103 1.00 82.88 232 ALA A N 1
ATOM 1886 C CA . ALA A 1 232 ? 30.946 -37.845 -31.470 1.00 82.88 232 ALA A CA 1
ATOM 1887 C C . ALA A 1 232 ? 32.005 -38.958 -31.534 1.00 82.88 232 ALA A C 1
ATOM 1889 O O . ALA A 1 232 ? 31.793 -40.048 -31.012 1.00 82.88 232 ALA A O 1
ATOM 1890 N N . ARG A 1 233 ? 33.192 -38.682 -32.089 1.00 77.12 233 ARG A N 1
ATOM 1891 C CA . ARG A 1 233 ? 34.304 -39.647 -32.115 1.00 77.12 233 ARG A CA 1
ATOM 1892 C C . ARG A 1 233 ? 34.816 -40.004 -30.722 1.00 77.12 233 ARG A C 1
ATOM 1894 O O . ARG A 1 233 ? 35.146 -41.162 -30.492 1.00 77.12 233 ARG A O 1
ATOM 1901 N N . ALA A 1 234 ? 34.853 -39.046 -29.796 1.00 72.88 234 ALA A N 1
ATOM 1902 C CA . ALA A 1 234 ? 35.186 -39.321 -28.400 1.00 72.88 234 ALA A CA 1
ATOM 1903 C C . ALA A 1 234 ? 34.117 -40.197 -27.714 1.00 72.88 234 ALA A C 1
ATOM 1905 O O . ALA A 1 234 ? 34.461 -41.093 -26.945 1.00 72.88 234 ALA A O 1
ATOM 1906 N N . ALA A 1 235 ? 32.836 -39.996 -28.042 1.00 66.25 235 ALA A N 1
ATOM 1907 C CA . ALA A 1 235 ? 31.728 -40.803 -27.525 1.00 66.25 235 ALA A CA 1
ATOM 1908 C C . ALA A 1 235 ? 31.658 -42.224 -28.127 1.00 66.25 235 ALA A C 1
ATOM 1910 O O . ALA A 1 235 ? 31.121 -43.127 -27.493 1.00 66.25 235 ALA A O 1
ATOM 1911 N N . VAL A 1 236 ? 32.221 -42.440 -29.323 1.00 62.69 236 VAL A N 1
ATOM 1912 C CA . VAL A 1 236 ? 32.201 -43.724 -30.058 1.00 62.69 236 VAL A CA 1
ATOM 1913 C C . VAL A 1 236 ? 33.520 -44.506 -29.904 1.00 62.69 236 VAL A C 1
ATOM 1915 O O . VAL A 1 236 ? 33.805 -45.431 -30.663 1.00 62.69 236 VAL A O 1
ATOM 1918 N N . SER A 1 237 ? 34.343 -44.198 -28.892 1.00 49.72 237 SER A N 1
ATOM 1919 C CA . SER A 1 237 ? 35.443 -45.108 -28.542 1.00 49.72 237 SER A CA 1
ATOM 1920 C C . SER A 1 237 ? 34.869 -46.505 -28.225 1.00 49.72 237 SER A C 1
ATOM 1922 O O . SER A 1 237 ? 33.857 -46.599 -27.523 1.00 49.72 237 SER A O 1
ATOM 1924 N N . PRO A 1 238 ? 35.434 -47.604 -28.761 1.00 48.53 238 PRO A N 1
ATOM 1925 C CA . PRO A 1 238 ? 34.852 -48.924 -28.585 1.00 48.53 238 PRO A CA 1
AT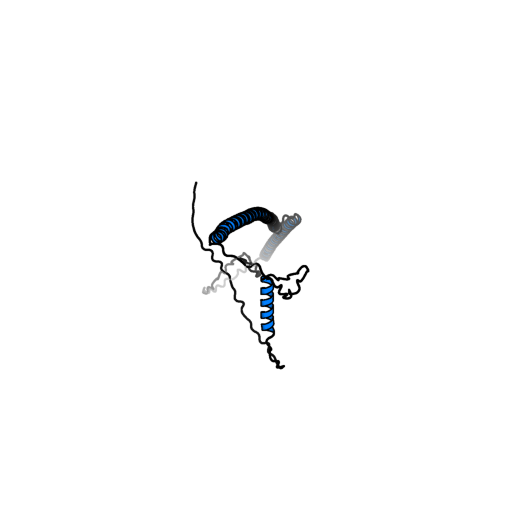OM 1926 C C . PRO A 1 238 ? 35.053 -49.379 -27.137 1.00 48.53 238 PRO A C 1
ATOM 1928 O O . PRO A 1 238 ? 36.070 -49.979 -26.788 1.00 48.53 238 PRO A O 1
ATOM 1931 N N . GLN A 1 239 ? 34.060 -49.119 -26.283 1.00 47.03 239 GLN A N 1
ATOM 1932 C CA . GLN A 1 239 ? 33.909 -49.845 -25.031 1.00 47.03 239 GLN A CA 1
ATOM 1933 C C . GLN A 1 239 ? 33.662 -51.313 -25.379 1.00 47.03 239 GLN A C 1
ATOM 1935 O O . GLN A 1 239 ? 32.583 -51.729 -25.802 1.00 47.03 239 GLN A O 1
ATOM 1940 N N . LYS A 1 240 ? 34.734 -52.090 -25.240 1.00 39.72 240 LYS A N 1
ATOM 1941 C CA . LYS A 1 240 ? 34.765 -53.546 -25.265 1.00 39.72 240 LYS A CA 1
ATOM 1942 C C . LYS A 1 240 ? 33.630 -54.069 -24.383 1.00 39.72 240 LYS A C 1
ATOM 1944 O O . LYS A 1 240 ? 33.692 -53.960 -23.162 1.00 39.72 240 LYS A O 1
ATOM 1949 N N . ARG A 1 241 ? 32.585 -54.607 -25.015 1.00 41.56 241 ARG A N 1
ATOM 1950 C CA . ARG A 1 241 ? 31.455 -55.215 -24.314 1.00 41.56 241 ARG A CA 1
ATOM 1951 C C . ARG A 1 241 ? 31.949 -56.391 -23.473 1.00 41.56 241 ARG A C 1
ATOM 1953 O O . ARG A 1 241 ? 32.501 -57.350 -24.009 1.00 41.56 241 ARG A O 1
ATOM 1960 N N . LYS A 1 242 ? 31.716 -56.311 -22.167 1.00 31.61 242 LYS A N 1
ATOM 1961 C CA . LYS A 1 242 ? 31.530 -57.463 -21.288 1.00 31.61 242 LYS A CA 1
ATOM 1962 C C . LYS A 1 242 ? 30.284 -57.184 -20.459 1.00 31.61 242 LYS A C 1
ATOM 1964 O O . LYS A 1 242 ? 30.239 -56.201 -19.728 1.00 31.61 242 LYS A O 1
ATOM 1969 N N . SER A 1 243 ? 29.282 -58.009 -20.713 1.00 34.72 243 SER A N 1
ATOM 1970 C CA . SER A 1 243 ? 27.984 -58.049 -20.062 1.00 34.72 243 SER A CA 1
ATOM 1971 C C . SER A 1 243 ? 28.092 -58.519 -18.611 1.00 34.72 243 SER A C 1
ATOM 1973 O O . SER A 1 243 ? 28.925 -59.376 -18.322 1.00 34.72 243 SER A O 1
ATOM 1975 N N . ASP A 1 244 ? 27.228 -57.915 -17.792 1.00 35.84 244 ASP A N 1
ATOM 1976 C CA . ASP A 1 244 ? 26.452 -58.437 -16.658 1.00 35.84 244 ASP A CA 1
ATOM 1977 C C . ASP A 1 244 ? 27.209 -59.191 -15.546 1.00 35.84 244 ASP A C 1
ATOM 1979 O O . ASP A 1 244 ? 27.813 -60.235 -15.769 1.00 35.84 244 ASP A O 1
ATOM 1983 N N . ASP A 1 245 ? 27.165 -58.706 -14.299 1.00 32.50 245 ASP A N 1
ATOM 1984 C CA . ASP A 1 245 ? 26.006 -58.914 -13.418 1.00 32.50 245 ASP A CA 1
ATOM 1985 C C . ASP A 1 245 ? 26.284 -58.485 -11.953 1.00 32.50 245 ASP A C 1
ATOM 1987 O O . ASP A 1 245 ? 27.417 -58.525 -11.475 1.00 32.50 245 ASP A O 1
ATOM 1991 N N . TRP A 1 246 ? 25.184 -58.177 -11.253 1.00 30.44 246 TRP A N 1
ATOM 1992 C CA . TRP A 1 246 ? 24.960 -58.121 -9.794 1.00 30.44 246 TRP A CA 1
ATOM 1993 C C . TRP A 1 246 ? 25.209 -56.843 -8.963 1.00 30.44 246 TRP A C 1
ATOM 1995 O O . TRP A 1 246 ? 26.327 -56.386 -8.766 1.00 30.44 246 TRP A O 1
ATOM 2005 N N . GLN A 1 247 ? 24.084 -56.422 -8.353 1.00 30.88 247 GLN A N 1
ATOM 2006 C CA . GLN A 1 247 ? 23.871 -55.997 -6.952 1.00 30.88 247 GLN A CA 1
ATOM 2007 C C . GLN A 1 247 ? 24.722 -54.807 -6.482 1.00 30.88 247 GLN A C 1
ATOM 2009 O O . GLN A 1 247 ? 25.932 -54.872 -6.358 1.00 30.88 247 GLN A O 1
ATOM 2014 N N . GLY A 1 248 ? 24.127 -53.653 -6.202 1.00 30.50 248 GLY A N 1
ATOM 2015 C CA . GLY A 1 248 ? 23.222 -53.495 -5.071 1.00 30.50 248 GLY A CA 1
ATOM 2016 C C . GLY A 1 248 ? 23.998 -52.803 -3.954 1.00 30.50 248 GLY A C 1
ATOM 2017 O O . GLY A 1 248 ? 24.985 -53.346 -3.488 1.00 30.50 248 GLY A O 1
ATOM 2018 N N . LEU A 1 249 ? 23.585 -51.589 -3.592 1.00 38.34 249 LEU A N 1
ATOM 2019 C CA . LEU A 1 249 ? 23.542 -51.047 -2.229 1.00 38.34 249 LEU A CA 1
ATOM 2020 C C . LEU A 1 249 ? 23.188 -49.559 -2.323 1.00 38.34 249 LEU A C 1
ATOM 2022 O O . LEU A 1 249 ? 23.999 -48.709 -2.686 1.00 38.34 249 LEU A O 1
ATOM 2026 N N . CYS A 1 250 ? 21.949 -49.253 -1.954 1.00 37.53 250 CYS A N 1
ATOM 2027 C CA . CYS A 1 250 ? 21.596 -47.954 -1.416 1.00 37.53 250 CYS A CA 1
ATOM 2028 C C . CYS A 1 250 ? 22.287 -47.816 -0.056 1.00 37.53 250 CYS A C 1
ATOM 2030 O O . CYS A 1 250 ? 21.946 -48.550 0.868 1.00 37.53 250 CYS A O 1
ATOM 2032 N N . VAL A 1 251 ? 23.218 -46.875 0.087 1.00 37.59 251 VAL A N 1
ATOM 2033 C CA . VAL A 1 251 ? 23.615 -46.347 1.398 1.00 37.59 251 VAL A CA 1
ATOM 2034 C C . VAL A 1 251 ? 23.755 -44.838 1.273 1.00 37.59 251 VAL A C 1
ATOM 2036 O O . VAL A 1 251 ? 24.407 -44.327 0.364 1.00 37.59 251 VAL A O 1
ATOM 2039 N N . GLY A 1 252 ? 23.051 -44.145 2.165 1.00 36.25 252 GLY A N 1
ATOM 2040 C CA . GLY A 1 252 ? 22.892 -42.704 2.185 1.00 36.25 252 GLY A CA 1
ATOM 2041 C C . GLY A 1 252 ? 24.191 -41.915 2.319 1.00 36.25 252 GLY A C 1
ATOM 2042 O O . GLY A 1 252 ? 25.200 -42.369 2.853 1.00 36.25 252 GLY A O 1
ATOM 2043 N N . GLY A 1 253 ? 24.105 -40.673 1.860 1.00 33.38 253 GLY A N 1
ATOM 2044 C CA . GLY A 1 253 ? 25.120 -39.653 2.046 1.00 33.38 253 GLY A CA 1
ATOM 2045 C C . GLY A 1 253 ? 24.445 -38.299 2.174 1.00 33.38 253 GLY A C 1
ATOM 2046 O O . GLY A 1 253 ? 24.279 -37.594 1.182 1.00 33.38 253 GLY A O 1
ATOM 2047 N N . SER A 1 254 ? 24.059 -37.939 3.398 1.00 43.62 254 SER A N 1
ATOM 2048 C CA . SER A 1 254 ? 23.803 -36.550 3.775 1.00 43.62 254 SER A CA 1
ATOM 2049 C C . SER A 1 254 ? 25.050 -35.728 3.456 1.00 43.62 254 SER A C 1
ATOM 2051 O O . SER A 1 254 ? 26.090 -35.897 4.092 1.00 43.62 254 SER A O 1
ATOM 2053 N N . ARG A 1 255 ? 24.965 -34.840 2.463 1.00 41.09 255 ARG A N 1
ATOM 2054 C CA . ARG A 1 255 ? 25.975 -33.808 2.222 1.00 41.09 255 ARG A CA 1
ATOM 2055 C C . ARG A 1 255 ? 25.381 -32.446 2.531 1.00 41.09 255 ARG A C 1
ATOM 2057 O O . ARG A 1 255 ? 24.415 -32.012 1.914 1.00 41.09 255 ARG A O 1
ATOM 2064 N N . GLN A 1 256 ? 26.005 -31.817 3.522 1.00 42.66 256 GLN A N 1
ATOM 2065 C CA . GLN A 1 256 ? 25.871 -30.417 3.888 1.00 42.66 256 GLN A CA 1
ATOM 2066 C C . GLN A 1 256 ? 25.949 -29.532 2.643 1.00 42.66 256 GLN A C 1
ATOM 2068 O O . GLN A 1 256 ? 26.879 -29.638 1.841 1.00 42.66 256 GLN A O 1
ATOM 2073 N N . GLN A 1 257 ? 24.978 -28.638 2.507 1.00 41.81 257 GLN A N 1
ATOM 2074 C CA . GLN A 1 257 ? 24.992 -27.591 1.504 1.00 41.81 257 GLN A CA 1
ATOM 2075 C C . GLN A 1 257 ? 25.880 -26.455 2.024 1.00 41.81 257 GLN A C 1
ATOM 2077 O O . GLN A 1 257 ? 25.510 -25.714 2.935 1.00 41.81 257 GLN A O 1
ATOM 2082 N N . GLN A 1 258 ? 27.092 -26.363 1.477 1.00 41.28 258 GLN A N 1
ATOM 2083 C CA . GLN A 1 258 ? 27.976 -25.220 1.670 1.00 41.28 258 GLN A CA 1
ATOM 2084 C C . GLN A 1 258 ? 27.344 -23.984 1.024 1.00 41.28 258 GLN A C 1
ATOM 2086 O O . GLN A 1 258 ? 27.036 -23.960 -0.167 1.00 41.28 258 GLN A O 1
ATOM 2091 N N . ARG A 1 259 ? 27.156 -22.951 1.847 1.00 42.81 259 ARG A N 1
ATOM 2092 C CA . ARG A 1 259 ? 26.858 -21.586 1.421 1.00 42.81 259 ARG A CA 1
ATOM 2093 C C . ARG A 1 259 ? 28.058 -21.044 0.644 1.00 42.81 259 ARG A C 1
ATOM 2095 O O . ARG A 1 259 ? 29.135 -20.916 1.217 1.00 42.81 259 ARG A O 1
ATOM 2102 N N . HIS A 1 260 ? 27.854 -20.640 -0.604 1.00 41.81 260 HIS A N 1
ATOM 2103 C CA . HIS A 1 260 ? 28.713 -19.652 -1.253 1.00 41.81 260 HIS A CA 1
ATOM 2104 C C . HIS A 1 260 ? 27.983 -18.309 -1.234 1.00 41.81 260 HIS A C 1
ATOM 2106 O O . HIS A 1 260 ? 27.043 -18.079 -1.989 1.00 41.81 260 HIS A O 1
ATOM 2112 N N . VAL A 1 261 ? 28.399 -17.440 -0.312 1.00 49.44 261 VAL A N 1
ATOM 2113 C CA . VAL A 1 261 ? 28.072 -16.014 -0.329 1.00 49.44 261 VAL A CA 1
ATOM 2114 C C . VAL A 1 261 ? 29.098 -15.352 -1.245 1.00 49.44 261 VAL A C 1
ATOM 2116 O O . VAL A 1 261 ? 30.283 -15.333 -0.928 1.00 49.44 261 VAL A O 1
ATOM 2119 N N . LEU A 1 262 ? 28.655 -14.843 -2.393 1.00 44.84 262 LEU A N 1
ATOM 2120 C CA . LEU A 1 262 ? 29.445 -13.930 -3.217 1.00 44.84 262 LEU A CA 1
ATOM 2121 C C . LEU A 1 262 ? 29.431 -12.558 -2.537 1.00 44.84 262 LEU A C 1
ATOM 2123 O O . LEU A 1 262 ? 28.451 -11.821 -2.613 1.00 44.84 262 LEU A O 1
ATOM 2127 N N . THR A 1 263 ? 30.509 -12.239 -1.828 1.00 41.34 263 THR A N 1
ATOM 2128 C CA . THR A 1 263 ? 30.813 -10.886 -1.359 1.00 41.34 263 THR A CA 1
ATOM 2129 C C . THR A 1 263 ? 31.306 -10.061 -2.544 1.00 41.34 263 THR A C 1
ATOM 2131 O O . THR A 1 263 ? 32.386 -10.327 -3.070 1.00 41.34 263 THR A O 1
ATOM 2134 N N . THR A 1 264 ? 30.532 -9.065 -2.979 1.00 42.84 264 THR A N 1
ATOM 2135 C CA . THR A 1 264 ? 31.018 -8.050 -3.919 1.00 42.84 264 THR A CA 1
ATOM 2136 C C . THR A 1 264 ? 31.704 -6.953 -3.112 1.00 42.84 264 THR A C 1
ATOM 2138 O O . THR A 1 264 ? 31.048 -6.204 -2.390 1.00 42.84 264 THR A O 1
ATOM 2141 N N . SER A 1 265 ? 33.025 -6.878 -3.206 1.00 39.53 265 SER A N 1
ATOM 2142 C CA . SER A 1 265 ? 33.819 -5.753 -2.722 1.00 39.53 265 SER A CA 1
ATOM 2143 C C . SER A 1 265 ? 33.604 -4.541 -3.636 1.00 39.53 265 SER A C 1
ATOM 2145 O O . SER A 1 265 ? 33.979 -4.591 -4.808 1.00 39.53 265 SER A O 1
ATOM 2147 N N . GLN A 1 266 ? 33.030 -3.459 -3.114 1.00 53.06 266 GLN A N 1
ATOM 2148 C CA . GLN A 1 266 ? 33.247 -2.116 -3.657 1.00 53.06 266 GLN A CA 1
ATOM 2149 C C . GLN A 1 266 ? 34.427 -1.481 -2.910 1.00 53.06 266 GLN A C 1
ATOM 2151 O O . GLN A 1 266 ? 34.480 -1.607 -1.686 1.00 53.06 266 GLN A O 1
ATOM 2156 N N . PRO A 1 267 ? 35.367 -0.814 -3.596 1.00 56.44 267 PRO A N 1
ATOM 2157 C CA . PRO A 1 267 ? 36.290 0.091 -2.939 1.00 56.44 267 PRO A CA 1
ATOM 2158 C C . PRO A 1 267 ? 35.657 1.480 -2.808 1.00 56.44 267 PRO A C 1
ATOM 2160 O O . PRO A 1 267 ? 35.211 2.073 -3.791 1.00 56.44 267 PRO A O 1
ATOM 2163 N N . ASP A 1 268 ? 35.666 1.988 -1.581 1.00 44.84 268 ASP A N 1
ATOM 2164 C CA . ASP A 1 268 ? 35.458 3.396 -1.271 1.00 44.84 268 ASP A CA 1
ATOM 2165 C C . ASP A 1 268 ? 36.535 4.260 -1.943 1.00 44.84 268 ASP A C 1
ATOM 2167 O O . ASP A 1 268 ? 37.721 3.915 -1.980 1.00 44.84 268 ASP A O 1
ATOM 2171 N N . SER A 1 269 ? 36.139 5.430 -2.437 1.00 47.09 269 SER A N 1
ATOM 2172 C CA . SER A 1 269 ? 37.050 6.557 -2.634 1.00 47.09 269 SER A CA 1
ATOM 2173 C C . SER A 1 269 ? 36.338 7.874 -2.316 1.00 47.09 269 SER A C 1
ATOM 2175 O O . SER A 1 269 ? 35.135 7.984 -2.564 1.00 47.09 269 SER A O 1
ATOM 2177 N N . PRO A 1 270 ? 37.046 8.858 -1.730 1.00 55.81 270 PRO A N 1
ATOM 2178 C CA . PRO A 1 270 ? 36.433 9.927 -0.957 1.00 55.81 270 PRO A CA 1
ATOM 2179 C C . PRO A 1 270 ? 36.398 11.266 -1.709 1.00 55.81 270 PRO A C 1
ATOM 2181 O O . PRO A 1 270 ? 37.199 11.507 -2.605 1.00 55.81 270 PRO A O 1
ATOM 2184 N N . LEU A 1 271 ? 35.536 12.153 -1.199 1.00 47.53 271 LEU A N 1
ATOM 2185 C CA . LEU A 1 271 ? 35.648 13.619 -1.178 1.00 47.53 271 LEU A CA 1
ATOM 2186 C C . LEU A 1 271 ? 35.738 14.360 -2.521 1.00 47.53 271 LEU A C 1
ATOM 2188 O O . LEU A 1 271 ? 36.766 14.352 -3.181 1.00 47.53 271 LEU A O 1
ATOM 2192 N N . LEU A 1 272 ? 34.724 15.189 -2.782 1.00 49.94 272 LEU A N 1
ATOM 2193 C CA . LEU A 1 272 ? 34.937 16.581 -3.186 1.00 49.94 272 LEU A CA 1
ATOM 2194 C C . LEU A 1 272 ? 33.737 17.422 -2.737 1.00 49.94 272 LEU A C 1
ATOM 2196 O O . LEU A 1 272 ? 32.650 17.370 -3.307 1.00 49.94 272 LEU A O 1
ATOM 2200 N N . SER A 1 273 ? 33.971 18.169 -1.662 1.00 47.00 273 SER A N 1
ATOM 2201 C CA . SER A 1 273 ? 33.186 19.323 -1.250 1.00 47.00 273 SER A CA 1
ATOM 2202 C C . SER A 1 273 ? 33.274 20.413 -2.319 1.00 47.00 273 SER A C 1
ATOM 2204 O O . SER A 1 273 ? 34.367 20.715 -2.797 1.00 47.00 273 SER A O 1
ATOM 2206 N N . ALA A 1 274 ? 32.152 21.048 -2.634 1.00 52.97 274 ALA A N 1
ATOM 2207 C CA . ALA A 1 274 ? 32.133 22.375 -3.235 1.00 52.97 274 ALA A CA 1
ATOM 2208 C C . ALA A 1 274 ? 30.912 23.130 -2.698 1.00 52.97 274 ALA A C 1
ATOM 2210 O O . ALA A 1 274 ? 29.775 22.853 -3.074 1.00 52.97 274 ALA A O 1
ATOM 2211 N N . GLU A 1 275 ? 31.179 24.043 -1.768 1.00 57.12 275 GLU A N 1
ATOM 2212 C CA . GLU A 1 275 ? 30.300 25.151 -1.408 1.00 57.12 275 GLU A CA 1
ATOM 2213 C C . GLU A 1 275 ? 30.495 26.287 -2.424 1.00 57.12 275 GLU A C 1
ATOM 2215 O O . GLU A 1 275 ? 31.629 26.722 -2.637 1.00 57.12 275 GLU A O 1
ATOM 2220 N N . CYS A 1 276 ? 29.399 26.750 -3.032 1.00 46.91 276 CYS A N 1
ATOM 2221 C CA . CYS A 1 276 ? 29.013 28.149 -3.296 1.00 46.91 276 CYS A CA 1
ATOM 2222 C C . CYS A 1 276 ? 27.740 28.161 -4.148 1.00 46.91 276 CYS A C 1
ATOM 2224 O O . CYS A 1 276 ? 27.757 27.552 -5.241 1.00 46.91 276 CYS A O 1
#

Foldseek 3Di:
DDDDDDDDDDDDDDDDDDDDDDDPDDDDDDDDDDDDDPDPDDDPPVPPDVVNVVVVVVVVVVVVVVVVVVVVVVVVVVVVVVVVVVVVQVVCVVVVNNCVPVVVVVVVVVVVVVVVVVVVVVVVVVVVVVVVVVVVVVVVVVVVVVVVVVVVVVVVVVVVVVVVVVVVVVVVVVVVVVVVVVVVVPPDDDDDDPDDDDDDDDDDDDPPPDPDPPPPDPPVVVVVVVVVVVVVVVVPDDPDDDDDDDDDDDDDDDDDDDDDDPDDDDDDDDDDDDDD

Organism: Chrysochloris asiatica (NCBI:txid185453)

Radius of gyration: 60.92 Å; chains: 1; bounding box: 106×87×190 Å

InterPro domains:
  IPR013907 Sds3-like [PF08598] (61-180)
  IPR013907 Sds3-like [PTHR21964] (12-260)
  IPR013907 Sds3-like [SM01401] (60-228)

Secondary structure (DSSP, 8-state):
---PPPP------------------------------------------HHHHHHHHHHHHHHHHHHHHHHHHHHHHHHHHHHHHHHHHHHHHHTT--HHHHHHHHHHHHHHHHHHHHHHHHHHHHHHHHHHHHHHHHHHHHHHHHHHHHHHHHHHHHHHHHHHHHHHHHHHHHHHHHHHHHHHHHS----------------------S--------HHHHHHHHHHHHHHHHHTS----------------------------PPP--------